Protein AF-A0A453GY28-F1 (afdb_monomer)

Mean predicted aligned error: 8.97 Å

Radius of gyration: 22.84 Å; Cα contacts (8 Å, |Δi|>4): 212; chains: 1; bounding box: 55×43×67 Å

Nearest PDB structures (foldseek):
  6wk2-assembly1_A  TM=8.129E-01  e=3.276E-10  Homo sapiens
  3smt-assembly1_A  TM=7.901E-01  e=9.542E-11  Homo sapiens
  6ox1-assembly2_B  TM=7.993E-01  e=6.252E-10  Homo sapiens
  6ict-assembly1_A  TM=8.027E-01  e=2.024E-09  Homo sapiens
  2h21-assembly1_A  TM=7.007E-01  e=3.019E-08  Pisum sativum

InterPro domains:
  IPR036464 Rubisco LSMT, substrate-binding domain superfamily [G3DSA:3.90.1420.10] (131-223)
  IPR046341 SET domain superfamily [SSF82199] (2-133)
  IPR050600 SETD3/SETD6 methyltransferase [PTHR13271] (3-209)

Foldseek 3Di:
DVVVLVVQCPAVLSVVLVVVLVVLVVVCVVCVVVCVVCCVVRPDDDSVNSVVVQLCQLAAWDQDPV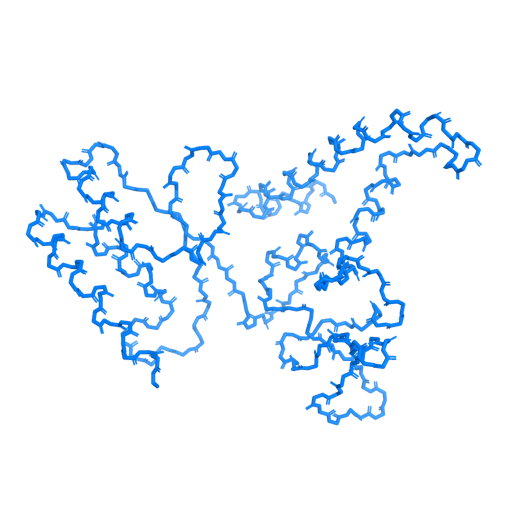GIDRDPPVSPAAADLPFPWDWDADPVVRDIDTDGPDDADVVGGHHHHPDLDAQSSCCRRNNDGDPDRQSHWGKDKDDQDPPPPCRVVLVVLLVVLDDPPDPPDDPDPDPIDMDIWGDDPDCPDPDPGQDPNNVLSVQSSPDPDNVSNVVSSVVSVVVVVVVVD

Organism: Aegilops tauschii subsp. strangulata (NCBI:txid200361)

pLDDT: mean 83.63, std 18.09, range [28.3, 98.31]

Structure (mmCIF, N/CA/C/O backbone):
data_AF-A0A453GY28-F1
#
_entry.id   AF-A0A453GY28-F1
#
loop_
_atom_site.group_PDB
_atom_site.id
_atom_site.type_symbol
_atom_site.label_atom_id
_atom_site.label_alt_id
_atom_site.label_comp_id
_atom_site.label_asym_id
_atom_site.label_entity_id
_atom_site.label_seq_id
_atom_site.pdbx_PDB_ins_code
_atom_site.Cartn_x
_atom_site.Cartn_y
_atom_site.Cartn_z
_atom_site.occupancy
_atom_site.B_iso_or_equiv
_atom_site.auth_seq_id
_atom_site.auth_comp_id
_atom_site.auth_asym_id
_atom_site.auth_atom_id
_atom_site.pdbx_PDB_model_num
ATOM 1 N N . ASP A 1 1 ? 11.676 -8.397 15.421 1.00 54.91 1 ASP A N 1
ATOM 2 C CA . ASP A 1 1 ? 13.053 -8.843 15.709 1.00 54.91 1 ASP A CA 1
ATOM 3 C C . ASP A 1 1 ? 14.024 -8.312 14.661 1.00 54.91 1 ASP A C 1
ATOM 5 O O . ASP A 1 1 ? 13.602 -8.142 13.522 1.00 54.91 1 ASP A O 1
ATOM 9 N N . LEU A 1 2 ? 15.291 -8.023 14.987 1.00 62.16 2 LEU A N 1
ATOM 10 C CA . LEU A 1 2 ? 16.281 -7.721 13.927 1.00 62.16 2 LEU A CA 1
ATOM 11 C C . LEU A 1 2 ? 16.457 -8.931 12.995 1.00 62.16 2 LEU A C 1
ATOM 13 O O . LEU A 1 2 ? 16.666 -8.745 11.798 1.00 62.16 2 LEU A O 1
ATOM 17 N N . ASP A 1 3 ? 16.258 -10.130 13.540 1.00 80.38 3 ASP A N 1
ATOM 18 C CA . ASP A 1 3 ? 16.342 -11.406 12.835 1.00 80.38 3 ASP A CA 1
ATOM 19 C C . ASP A 1 3 ? 15.253 -11.566 11.759 1.00 80.38 3 ASP A C 1
ATOM 21 O O . ASP A 1 3 ? 15.517 -12.122 10.698 1.00 80.38 3 ASP A O 1
ATOM 25 N N . GLU A 1 4 ? 14.048 -11.024 11.969 1.00 87.31 4 GLU A N 1
ATOM 26 C CA . GLU A 1 4 ? 12.949 -11.110 10.990 1.00 87.31 4 GLU A CA 1
ATOM 27 C C . GLU A 1 4 ? 13.177 -10.193 9.785 1.00 87.31 4 GLU A C 1
ATOM 29 O O . GLU A 1 4 ? 12.963 -10.591 8.640 1.00 87.31 4 GLU A O 1
ATOM 34 N N . LEU A 1 5 ? 13.625 -8.957 10.027 1.00 89.62 5 LEU A N 1
ATOM 35 C CA . LEU A 1 5 ? 13.917 -8.016 8.945 1.00 89.62 5 LEU A CA 1
ATOM 36 C C . LEU A 1 5 ? 15.147 -8.472 8.143 1.00 89.62 5 LEU A C 1
ATOM 38 O O . LEU A 1 5 ? 15.217 -8.254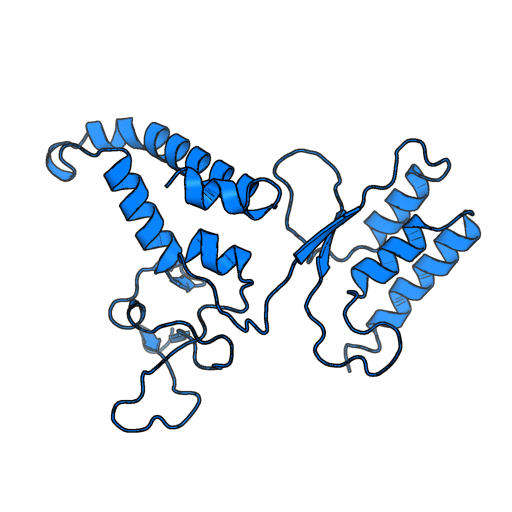 6.934 1.00 89.62 5 LEU A O 1
ATOM 42 N N . ASP A 1 6 ? 16.089 -9.158 8.794 1.00 92.19 6 ASP A N 1
ATOM 43 C CA . ASP A 1 6 ? 17.269 -9.722 8.143 1.00 92.19 6 ASP A CA 1
ATOM 44 C C . ASP A 1 6 ? 16.927 -10.750 7.058 1.00 92.19 6 ASP A C 1
ATOM 46 O O . ASP A 1 6 ? 17.583 -10.792 6.014 1.00 92.19 6 ASP A O 1
ATOM 50 N N . MET A 1 7 ? 15.835 -11.504 7.237 1.00 92.31 7 MET A N 1
ATOM 51 C CA . MET A 1 7 ? 15.359 -12.490 6.257 1.00 92.31 7 MET A CA 1
ATOM 52 C C . MET A 1 7 ? 15.093 -11.882 4.874 1.00 92.31 7 MET A C 1
ATOM 54 O O . MET A 1 7 ? 15.109 -12.598 3.872 1.00 92.31 7 MET A O 1
ATOM 58 N N . VAL A 1 8 ? 14.849 -10.569 4.803 1.00 92.12 8 VAL A N 1
ATOM 59 C CA . VAL A 1 8 ? 14.533 -9.849 3.564 1.00 92.12 8 VAL A CA 1
ATOM 60 C C . VAL A 1 8 ? 15.605 -8.832 3.156 1.00 92.12 8 VAL A C 1
ATOM 62 O O . VAL A 1 8 ? 15.360 -8.062 2.228 1.00 92.12 8 VAL A O 1
ATOM 65 N N . ARG A 1 9 ? 16.804 -8.854 3.767 1.00 92.19 9 ARG A N 1
ATOM 66 C CA . ARG A 1 9 ? 17.894 -7.858 3.608 1.00 92.19 9 ARG A CA 1
ATOM 67 C C . ARG A 1 9 ? 18.231 -7.459 2.168 1.00 92.19 9 ARG A C 1
ATOM 69 O O . ARG A 1 9 ? 18.617 -6.324 1.921 1.00 92.19 9 ARG A O 1
ATOM 76 N N . HIS A 1 10 ? 18.117 -8.380 1.216 1.00 89.12 10 HIS A N 1
ATOM 77 C CA . HIS A 1 10 ? 18.463 -8.147 -0.193 1.00 89.12 10 HIS A CA 1
ATOM 78 C C . HIS A 1 10 ? 17.245 -7.896 -1.090 1.00 89.12 10 HIS A C 1
ATOM 80 O O . HIS A 1 10 ? 17.295 -8.132 -2.297 1.00 89.12 10 HIS A O 1
ATOM 86 N N . SER A 1 11 ? 16.136 -7.451 -0.505 1.00 90.12 11 SER A N 1
ATOM 87 C CA . SER A 1 11 ? 14.893 -7.171 -1.214 1.00 90.12 11 SER A CA 1
ATOM 88 C C . SER A 1 11 ? 14.525 -5.688 -1.112 1.00 90.12 11 SER A C 1
ATOM 90 O O . SER A 1 11 ? 14.843 -5.054 -0.106 1.00 90.12 11 SER A O 1
ATOM 92 N N . PRO A 1 12 ? 13.772 -5.141 -2.084 1.00 88.06 12 PRO A N 1
ATOM 93 C CA . PRO A 1 12 ? 13.238 -3.781 -1.970 1.00 88.06 12 PRO A CA 1
ATOM 94 C C . PRO A 1 12 ? 12.357 -3.566 -0.728 1.00 88.06 12 PRO A C 1
ATOM 96 O O . PRO A 1 12 ? 12.259 -2.447 -0.240 1.00 88.06 12 PRO A O 1
ATOM 99 N N . VAL A 1 13 ? 11.747 -4.627 -0.185 1.00 92.25 13 VAL A N 1
ATOM 100 C CA . VAL A 1 13 ? 10.931 -4.551 1.039 1.00 92.25 13 VAL A CA 1
ATOM 101 C C . VAL A 1 13 ? 11.779 -4.153 2.247 1.00 92.25 13 VAL A C 1
ATOM 103 O O . VAL A 1 13 ? 11.303 -3.412 3.101 1.00 92.25 13 VAL A O 1
ATOM 106 N N . TYR A 1 14 ? 13.033 -4.609 2.320 1.00 93.75 14 TYR A N 1
ATOM 107 C CA . TYR A 1 14 ? 13.945 -4.220 3.395 1.00 93.75 14 TYR A CA 1
ATOM 108 C C . TYR A 1 14 ? 14.258 -2.729 3.344 1.00 93.75 14 TYR A C 1
ATOM 110 O O . TYR A 1 14 ? 14.088 -2.033 4.344 1.00 93.75 14 TYR A O 1
ATOM 118 N N . ASP A 1 15 ? 14.667 -2.239 2.172 1.00 92.06 15 ASP A N 1
ATOM 119 C CA . ASP A 1 15 ? 14.997 -0.828 1.979 1.00 92.06 15 ASP A CA 1
ATOM 120 C C . ASP A 1 15 ? 13.785 0.054 2.302 1.00 92.06 15 ASP A C 1
ATOM 122 O O . ASP A 1 15 ? 13.893 1.003 3.081 1.00 92.06 15 ASP A O 1
ATOM 126 N N . GLU A 1 16 ? 12.603 -0.318 1.803 1.00 92.69 16 GLU A N 1
ATOM 127 C CA . GLU A 1 16 ? 11.369 0.417 2.071 1.00 92.69 16 GLU A CA 1
ATOM 128 C C . GLU A 1 16 ? 10.991 0.386 3.561 1.00 92.69 16 GLU A C 1
ATOM 130 O O . GLU A 1 16 ? 10.636 1.424 4.118 1.00 92.69 16 GLU A O 1
ATOM 135 N N . ALA A 1 17 ? 11.134 -0.747 4.256 1.00 93.75 17 ALA A N 1
ATOM 136 C CA . ALA A 1 17 ? 10.882 -0.829 5.697 1.00 93.75 17 ALA A CA 1
ATOM 137 C C . ALA A 1 17 ? 11.797 0.110 6.505 1.00 93.75 17 ALA A C 1
ATOM 139 O O . ALA A 1 17 ? 11.342 0.794 7.430 1.00 93.75 17 ALA A O 1
ATOM 140 N N . ILE A 1 18 ? 13.085 0.177 6.149 1.00 94.31 18 ILE A N 1
ATOM 141 C CA . ILE A 1 18 ? 14.040 1.101 6.772 1.00 94.31 18 ILE A CA 1
ATOM 142 C C . ILE A 1 18 ? 13.645 2.553 6.480 1.00 94.31 18 ILE A C 1
ATOM 144 O O . ILE A 1 18 ? 13.576 3.366 7.406 1.00 94.31 18 ILE A O 1
ATOM 148 N N . GLU A 1 19 ? 13.321 2.882 5.229 1.00 94.44 19 GLU A N 1
ATOM 149 C CA . GLU A 1 19 ? 12.881 4.224 4.839 1.00 94.44 19 GLU A CA 1
ATOM 150 C C . GLU A 1 19 ? 11.602 4.657 5.568 1.00 94.44 19 GLU A C 1
ATOM 152 O O . GLU A 1 19 ? 11.518 5.794 6.043 1.00 94.44 19 GLU A O 1
ATOM 157 N N . GLN A 1 20 ? 10.617 3.766 5.709 1.00 94.00 20 GLN A N 1
ATOM 158 C CA . GLN A 1 20 ? 9.387 4.036 6.455 1.00 94.00 20 GLN A CA 1
ATOM 159 C C . GLN A 1 20 ? 9.682 4.325 7.932 1.00 94.00 20 GLN A C 1
ATOM 161 O O . GLN A 1 20 ? 9.172 5.305 8.484 1.00 94.00 20 GLN A O 1
ATOM 166 N N . LYS A 1 21 ? 10.56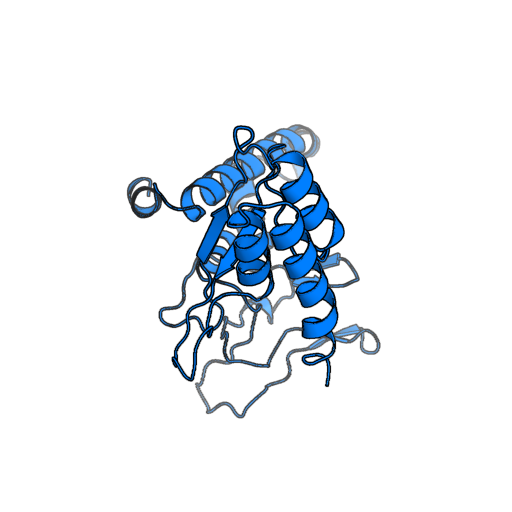0 3.537 8.562 1.00 94.31 21 LYS A N 1
ATOM 167 C CA . LYS A 1 21 ? 10.976 3.743 9.956 1.00 94.31 21 LYS A CA 1
ATOM 168 C C . LYS A 1 21 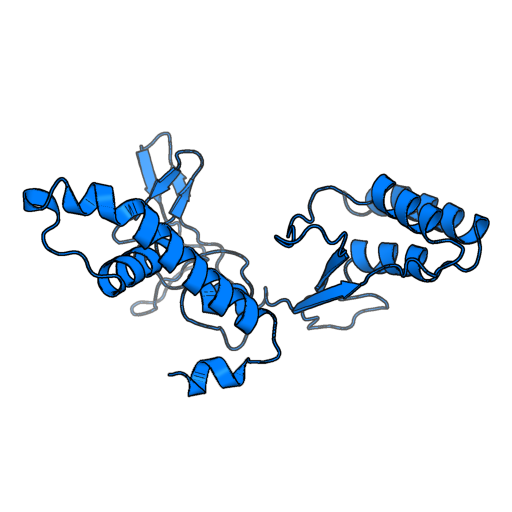? 11.680 5.086 10.153 1.00 94.31 21 LYS A C 1
ATOM 170 O O . LYS A 1 21 ? 11.367 5.816 11.095 1.00 94.31 21 LYS A O 1
ATOM 175 N N . GLU A 1 22 ? 12.595 5.442 9.255 1.00 96.62 22 GLU A N 1
ATOM 176 C CA . GLU A 1 22 ? 13.284 6.736 9.287 1.00 96.62 22 GLU A CA 1
ATOM 177 C C . GLU A 1 22 ? 12.332 7.907 9.026 1.00 96.62 22 GLU A C 1
ATOM 179 O O . GLU A 1 22 ? 12.445 8.959 9.662 1.00 96.62 22 GLU A O 1
ATOM 184 N N . ARG A 1 23 ? 11.351 7.734 8.136 1.00 96.94 23 ARG A N 1
ATOM 185 C CA . ARG A 1 23 ? 10.319 8.743 7.877 1.00 96.94 23 ARG A CA 1
ATOM 186 C C . ARG A 1 23 ? 9.475 9.014 9.121 1.00 96.94 23 ARG A C 1
ATOM 188 O O . ARG A 1 23 ? 9.309 10.179 9.476 1.00 96.94 23 ARG A O 1
ATOM 195 N N . ILE A 1 24 ? 9.012 7.972 9.813 1.00 96.81 24 ILE A N 1
ATOM 196 C CA . ILE A 1 24 ? 8.227 8.115 11.052 1.00 96.81 24 ILE A CA 1
ATOM 197 C C . ILE A 1 24 ? 9.059 8.800 12.144 1.00 96.81 24 ILE A C 1
ATOM 199 O O . ILE A 1 24 ? 8.567 9.706 12.814 1.00 96.81 24 ILE A O 1
ATOM 203 N N . ARG A 1 25 ? 10.344 8.449 12.283 1.00 97.94 25 ARG A N 1
ATOM 204 C CA . ARG A 1 25 ? 11.264 9.123 13.219 1.00 97.94 25 ARG A CA 1
ATOM 205 C C . ARG A 1 25 ? 11.381 10.617 12.937 1.00 97.94 25 ARG A C 1
ATOM 207 O O . ARG A 1 25 ? 11.236 11.421 13.854 1.00 97.94 25 ARG A O 1
ATOM 214 N N . LYS A 1 26 ? 11.591 10.995 11.673 1.00 98.31 26 LYS A N 1
ATOM 215 C CA . LYS A 1 26 ? 11.663 12.404 11.256 1.00 98.31 26 LYS A CA 1
ATOM 216 C C . LYS A 1 26 ? 10.351 13.144 11.524 1.00 98.31 26 LYS A C 1
ATOM 218 O O . LYS A 1 26 ? 10.385 14.266 12.024 1.00 98.31 26 LYS A O 1
ATOM 223 N N . GLN A 1 27 ? 9.210 12.520 11.233 1.00 97.81 27 GLN A N 1
ATOM 224 C CA . GLN A 1 27 ? 7.887 13.087 11.513 1.00 97.81 27 GLN A CA 1
ATOM 225 C C . GLN A 1 27 ? 7.663 13.296 13.013 1.00 97.81 27 GLN A C 1
ATOM 227 O O . GLN A 1 27 ? 7.220 14.371 13.411 1.00 97.81 27 GLN A O 1
ATOM 232 N N . PHE A 1 28 ? 8.041 12.327 13.848 1.00 97.94 28 PHE A N 1
ATOM 233 C CA . PHE A 1 28 ? 7.969 12.469 15.299 1.00 97.94 28 PHE A CA 1
ATOM 234 C C . PHE A 1 28 ? 8.844 13.622 15.796 1.00 97.94 28 PHE A C 1
ATOM 236 O O . PHE A 1 28 ? 8.363 14.480 16.530 1.00 97.94 28 PHE A O 1
ATOM 243 N N . SER A 1 29 ? 10.104 13.707 15.352 1.00 98.00 29 SER A N 1
ATOM 244 C CA . SER A 1 29 ? 10.992 14.822 15.709 1.00 98.00 29 SER A CA 1
ATOM 245 C C . SER A 1 29 ? 10.421 16.183 15.304 1.00 98.00 29 SER A C 1
ATOM 247 O O . SER A 1 29 ? 10.571 17.145 16.053 1.00 98.00 29 SER A O 1
ATOM 249 N N . ALA A 1 30 ? 9.744 16.266 14.156 1.00 98.06 30 ALA A N 1
ATOM 250 C CA . ALA A 1 30 ? 9.093 17.491 13.696 1.00 98.06 30 ALA A CA 1
ATOM 251 C C . ALA A 1 30 ? 7.829 17.841 14.505 1.00 98.06 30 ALA A C 1
ATOM 253 O O . ALA A 1 30 ? 7.566 19.017 14.747 1.00 98.06 30 ALA A O 1
ATOM 254 N N . ALA A 1 31 ? 7.055 16.842 14.940 1.00 96.00 31 ALA A N 1
ATOM 255 C CA . ALA A 1 31 ? 5.834 17.035 15.724 1.00 96.00 31 ALA A CA 1
ATOM 256 C C . ALA A 1 31 ? 6.105 17.299 17.216 1.00 96.00 31 ALA A C 1
ATOM 258 O O . ALA A 1 31 ? 5.316 17.976 17.879 1.00 96.00 31 ALA A O 1
ATOM 259 N N . LYS A 1 32 ? 7.225 16.796 17.747 1.00 95.69 32 LYS A N 1
ATOM 260 C CA . LYS A 1 32 ? 7.563 16.824 19.176 1.00 95.69 32 LYS A CA 1
ATOM 261 C C . LYS A 1 32 ? 7.462 18.216 19.826 1.00 95.69 32 LYS A C 1
ATOM 263 O O . LYS A 1 32 ? 6.795 18.302 20.855 1.00 95.69 32 LYS A O 1
ATOM 268 N N . PRO A 1 33 ? 7.978 19.315 19.235 1.00 95.81 33 PRO A N 1
ATOM 269 C CA . PRO A 1 33 ? 7.848 20.644 19.840 1.00 95.81 33 PRO A CA 1
ATOM 270 C C . PRO A 1 33 ? 6.393 21.105 20.013 1.00 95.81 33 PRO A C 1
ATOM 272 O O . PRO A 1 33 ? 6.074 21.831 20.952 1.00 95.81 33 PRO A O 1
ATOM 275 N N . ALA A 1 34 ? 5.497 20.697 19.107 1.00 94.62 34 ALA A N 1
ATOM 276 C CA . ALA A 1 34 ? 4.078 21.021 19.210 1.00 94.62 34 ALA A CA 1
ATOM 277 C C . ALA A 1 34 ? 3.393 20.190 20.303 1.00 94.62 34 ALA A C 1
ATOM 279 O O . ALA A 1 34 ? 2.606 20.739 21.071 1.00 94.62 34 ALA A O 1
ATOM 280 N N . LEU A 1 35 ? 3.726 18.900 20.412 1.00 94.12 35 LEU A N 1
ATOM 281 C CA . LEU A 1 35 ? 3.207 18.015 21.461 1.00 94.12 35 LEU A CA 1
ATOM 282 C C . LEU A 1 35 ? 3.613 18.511 22.859 1.00 94.12 35 LEU A C 1
ATOM 284 O O . LEU A 1 35 ? 2.770 18.636 23.745 1.00 94.12 35 LEU A O 1
ATOM 288 N N . GLU A 1 36 ? 4.879 18.899 23.025 1.00 94.06 36 GLU A N 1
ATOM 289 C CA . GLU A 1 36 ? 5.431 19.409 24.290 1.00 94.06 36 GLU A CA 1
ATOM 290 C C . GLU A 1 36 ? 4.850 20.768 24.706 1.00 94.06 36 GLU A C 1
ATOM 292 O O . GLU A 1 36 ? 4.884 21.123 25.883 1.00 94.06 36 GLU A O 1
ATOM 297 N N . ARG A 1 37 ? 4.273 21.529 23.768 1.00 95.69 37 ARG A N 1
ATOM 298 C CA . ARG A 1 37 ? 3.597 22.800 24.068 1.00 95.69 37 ARG A CA 1
ATOM 299 C C . ARG A 1 37 ? 2.248 22.604 24.768 1.00 95.69 37 ARG A C 1
ATOM 301 O O . ARG A 1 37 ? 1.782 23.522 25.442 1.00 95.69 37 ARG A O 1
ATOM 308 N N . PHE A 1 38 ? 1.630 21.428 24.636 1.00 94.00 38 PHE A N 1
ATOM 309 C CA . PHE A 1 38 ? 0.312 21.120 25.202 1.00 94.00 38 PHE A CA 1
ATOM 310 C C . PHE A 1 38 ? 0.334 19.843 26.063 1.00 94.00 38 PHE A C 1
ATOM 312 O O . PHE A 1 38 ? -0.428 18.906 25.809 1.00 94.00 38 PHE A O 1
ATOM 319 N N . PRO A 1 39 ? 1.148 19.798 27.135 1.00 92.94 39 PRO A N 1
ATOM 320 C CA . PRO A 1 39 ? 1.319 18.589 27.945 1.00 92.94 39 PRO A CA 1
ATOM 321 C C . PRO A 1 39 ? 0.037 18.178 28.684 1.00 92.94 39 PRO A C 1
ATOM 323 O O . PRO A 1 39 ? -0.138 17.013 29.014 1.00 92.94 39 PRO A O 1
ATOM 326 N N . HIS A 1 40 ? -0.890 19.114 28.910 1.00 94.50 40 HIS A N 1
ATOM 327 C CA . HIS A 1 40 ? -2.193 18.834 29.517 1.00 94.50 40 HIS A CA 1
ATOM 328 C C . HIS A 1 40 ? -3.150 18.064 28.591 1.00 94.50 40 HIS A C 1
ATOM 330 O O . HIS A 1 40 ? -4.103 17.473 29.088 1.00 94.50 40 HIS A O 1
ATOM 336 N N . LEU A 1 41 ? -2.923 18.083 27.271 1.00 93.88 41 LEU A N 1
ATOM 337 C CA . LEU A 1 41 ? -3.721 17.324 26.302 1.00 93.88 41 LEU A CA 1
ATOM 338 C C . LEU A 1 41 ? -3.094 15.966 25.993 1.00 93.88 41 LEU A C 1
ATOM 340 O O . LEU A 1 41 ? -3.807 14.973 25.898 1.00 93.88 41 LEU A O 1
ATOM 344 N N . PHE A 1 42 ? -1.772 15.933 25.814 1.00 90.75 42 PHE A N 1
ATOM 345 C CA . PHE A 1 42 ? -1.079 14.760 25.273 1.00 90.75 42 PHE A CA 1
ATOM 346 C C . PHE A 1 42 ? -0.266 13.975 26.307 1.00 90.75 42 PHE A C 1
ATOM 348 O O . PHE A 1 42 ? 0.089 12.831 26.045 1.00 90.75 42 PHE A O 1
ATOM 355 N N . GLY A 1 43 ? 0.039 14.562 27.468 1.00 92.19 43 GLY A N 1
ATOM 356 C CA . GLY A 1 43 ? 0.991 13.978 28.411 1.00 92.19 43 GLY A CA 1
ATOM 357 C C . GLY A 1 43 ? 2.403 13.862 27.824 1.00 92.19 43 GLY A C 1
ATOM 358 O O . GLY A 1 43 ? 2.807 14.650 26.967 1.00 92.19 43 GLY A O 1
ATOM 359 N N . GLU A 1 44 ? 3.168 12.881 28.306 1.00 93.75 44 GLU A N 1
ATOM 360 C CA . GLU A 1 44 ? 4.446 12.491 27.704 1.00 93.75 44 GLU A CA 1
ATOM 361 C C . GLU A 1 44 ? 4.180 11.556 26.516 1.00 93.75 44 GLU A C 1
ATOM 363 O O . GLU A 1 44 ? 3.642 10.468 26.701 1.00 93.75 44 GLU A O 1
ATOM 368 N N . VAL A 1 45 ? 4.584 11.964 25.309 1.00 95.56 45 VAL A N 1
ATOM 369 C CA . VAL A 1 45 ? 4.464 11.143 24.094 1.00 95.56 45 VAL A CA 1
ATOM 370 C C . VAL A 1 45 ? 5.841 10.640 23.682 1.00 95.56 45 VAL A C 1
ATOM 372 O O . VAL A 1 45 ? 6.736 11.432 23.365 1.00 95.56 45 VAL A O 1
ATOM 375 N N . LYS A 1 46 ? 6.018 9.320 23.653 1.00 96.31 46 LYS A N 1
ATOM 376 C CA . LYS A 1 46 ? 7.256 8.665 23.223 1.00 96.31 46 LYS A CA 1
ATOM 377 C C . LYS A 1 46 ? 7.208 8.355 21.730 1.00 96.31 46 LYS A C 1
ATOM 379 O O . LYS A 1 46 ? 6.156 8.337 21.094 1.00 96.31 46 LYS A O 1
ATOM 384 N N . LEU A 1 47 ? 8.380 8.068 21.160 1.00 96.75 47 LEU A N 1
ATOM 385 C CA . LEU A 1 47 ? 8.475 7.637 19.764 1.00 96.75 47 LEU A CA 1
ATOM 386 C C . LEU A 1 47 ? 7.642 6.368 19.514 1.00 96.75 47 LEU A C 1
ATOM 388 O O . LEU A 1 47 ? 7.029 6.250 18.461 1.00 96.75 47 LEU A O 1
ATOM 392 N N . GLU A 1 48 ? 7.602 5.444 20.475 1.00 96.69 48 GLU A N 1
ATOM 393 C CA . GLU A 1 48 ? 6.828 4.200 20.378 1.00 96.69 48 GLU A CA 1
ATOM 394 C C . GLU A 1 48 ? 5.322 4.463 20.267 1.00 96.69 48 GLU A C 1
ATOM 396 O O . GLU A 1 48 ? 4.672 3.864 19.412 1.00 96.69 48 GLU A O 1
ATOM 401 N N . ASP A 1 49 ? 4.788 5.423 21.030 1.00 96.12 49 ASP A N 1
ATOM 402 C CA . ASP A 1 49 ? 3.380 5.832 20.946 1.00 96.12 49 ASP A CA 1
ATOM 403 C C . ASP A 1 49 ? 3.060 6.400 19.558 1.00 96.12 49 ASP A C 1
ATOM 405 O O . ASP A 1 49 ? 2.059 6.049 18.930 1.00 96.12 49 ASP A O 1
ATOM 409 N N . PHE A 1 50 ? 3.956 7.240 19.031 1.00 96.75 50 PHE A N 1
ATOM 410 C CA . PHE A 1 50 ? 3.812 7.821 17.698 1.00 96.75 50 PHE A CA 1
ATOM 411 C C . PHE A 1 50 ? 3.923 6.767 16.588 1.00 96.75 50 PHE A C 1
ATOM 413 O O . PHE A 1 50 ? 3.171 6.810 15.611 1.00 96.75 50 PHE A O 1
ATOM 420 N N . MET A 1 51 ? 4.834 5.799 16.730 1.00 96.62 51 MET A N 1
ATOM 421 C CA . MET A 1 51 ? 4.963 4.666 15.810 1.00 96.62 51 MET A CA 1
ATOM 422 C C . MET A 1 51 ? 3.707 3.794 15.834 1.00 96.62 51 MET A C 1
ATOM 424 O O . MET A 1 51 ? 3.219 3.417 14.771 1.00 96.62 51 MET A O 1
ATOM 428 N N . HIS A 1 52 ? 3.151 3.526 17.017 1.00 96.44 52 HIS A N 1
ATOM 429 C CA . HIS A 1 52 ? 1.913 2.769 17.167 1.00 96.44 52 HIS A CA 1
ATOM 430 C C . HIS A 1 52 ? 0.728 3.484 16.506 1.00 96.44 52 HIS A C 1
ATOM 432 O O . HIS A 1 52 ? 0.032 2.888 15.684 1.00 96.44 52 HIS A O 1
ATOM 438 N N . ALA A 1 53 ? 0.545 4.779 16.778 1.00 95.94 53 ALA A N 1
ATOM 439 C CA . ALA A 1 53 ? -0.495 5.583 16.140 1.00 95.94 53 ALA A CA 1
ATOM 440 C C . ALA A 1 53 ? -0.329 5.634 14.609 1.00 95.94 53 ALA A C 1
ATOM 442 O O . ALA A 1 53 ? -1.302 5.489 13.871 1.00 95.94 53 ALA A O 1
ATOM 443 N N . SER A 1 54 ? 0.909 5.771 14.122 1.00 95.75 54 SER A N 1
ATOM 444 C CA . SER A 1 54 ? 1.214 5.756 12.685 1.00 95.75 54 SER A CA 1
ATOM 445 C C . SER A 1 54 ? 0.871 4.412 12.040 1.00 95.75 54 SER A C 1
ATOM 447 O O . SER A 1 54 ? 0.301 4.386 10.950 1.00 95.75 54 SER A O 1
ATOM 449 N N . ALA A 1 55 ? 1.182 3.298 12.709 1.00 95.69 55 ALA A N 1
ATOM 450 C CA . ALA A 1 55 ? 0.845 1.957 12.240 1.00 95.69 55 ALA A CA 1
ATOM 451 C C . ALA A 1 55 ? -0.674 1.727 12.212 1.00 95.69 55 ALA A C 1
ATOM 453 O O . ALA A 1 55 ? -1.188 1.160 11.248 1.00 95.69 55 ALA A O 1
ATOM 454 N N . LEU A 1 56 ? -1.406 2.220 13.216 1.00 95.75 56 LEU A N 1
ATOM 455 C CA . LEU A 1 56 ? -2.868 2.150 13.260 1.00 95.75 56 LEU A CA 1
ATOM 456 C C . LEU A 1 56 ? -3.486 2.903 12.078 1.00 95.75 56 LEU A C 1
ATOM 458 O O . LEU A 1 56 ? -4.279 2.333 11.332 1.00 95.75 56 LEU A O 1
ATOM 462 N N . VAL A 1 57 ? -3.074 4.153 11.853 1.00 95.12 57 VAL A N 1
ATOM 463 C CA . VAL A 1 57 ? -3.572 4.952 10.723 1.00 95.12 57 VAL A CA 1
ATOM 464 C C . VAL A 1 57 ? -3.204 4.305 9.388 1.00 95.12 57 VAL A C 1
ATOM 466 O O . VAL A 1 57 ? -4.063 4.179 8.523 1.00 95.12 57 VAL A O 1
ATOM 469 N N . SER A 1 58 ? -1.965 3.840 9.221 1.00 92.94 58 SER A N 1
ATOM 470 C CA . SER A 1 58 ? -1.510 3.251 7.950 1.00 92.94 58 SER A CA 1
ATOM 471 C C . SER A 1 58 ? -2.241 1.951 7.599 1.00 92.94 58 SER A C 1
ATOM 473 O O . SER A 1 58 ? -2.494 1.698 6.426 1.00 92.94 58 SER A O 1
ATOM 475 N N . SER A 1 59 ? -2.600 1.148 8.604 1.00 95.56 59 SER A N 1
ATOM 476 C CA . SER A 1 59 ? -3.227 -0.164 8.398 1.00 95.56 59 SER A CA 1
ATOM 477 C C . SER A 1 59 ? -4.756 -0.142 8.368 1.00 95.56 59 SER A C 1
ATOM 479 O O . SER A 1 59 ? -5.356 -1.087 7.856 1.00 95.56 59 SER A O 1
ATOM 481 N N . ARG A 1 60 ? -5.404 0.894 8.926 1.00 96.06 60 ARG A N 1
ATOM 482 C CA . ARG A 1 60 ? -6.869 0.929 9.119 1.00 96.06 60 ARG A CA 1
ATOM 483 C C . ARG A 1 60 ? -7.568 2.150 8.539 1.00 96.06 60 ARG A C 1
ATOM 485 O O . ARG A 1 60 ? -8.792 2.131 8.425 1.00 96.06 60 ARG A O 1
ATOM 492 N N . ALA A 1 61 ? -6.847 3.214 8.195 1.00 94.25 61 ALA A N 1
ATOM 493 C CA . ALA A 1 61 ? -7.499 4.396 7.658 1.00 94.25 61 ALA A CA 1
ATOM 494 C C . ALA A 1 61 ? -7.902 4.202 6.193 1.00 94.25 61 ALA A C 1
ATOM 496 O O . ALA A 1 61 ? -7.162 3.650 5.380 1.00 94.25 61 ALA A O 1
ATOM 497 N N . TRP A 1 62 ? -9.085 4.702 5.860 1.00 91.19 62 TRP A N 1
ATOM 498 C CA . TRP A 1 62 ? -9.642 4.694 4.521 1.00 91.19 62 TRP A CA 1
ATOM 499 C C . TRP A 1 62 ? -9.477 6.062 3.874 1.00 91.19 62 TRP A C 1
ATOM 501 O O . TRP A 1 62 ? -9.749 7.090 4.501 1.00 91.19 62 TRP A O 1
ATOM 511 N N . GLN A 1 63 ? -9.045 6.084 2.615 1.00 87.56 63 GLN A N 1
ATOM 512 C CA . GLN A 1 63 ? -8.913 7.317 1.852 1.00 87.56 63 GLN A CA 1
ATOM 513 C C . GLN A 1 63 ? -10.099 7.503 0.905 1.00 87.56 63 GLN A C 1
ATOM 515 O O . GLN A 1 63 ? -10.447 6.618 0.128 1.00 87.56 63 GLN A O 1
ATOM 520 N N . THR A 1 64 ? -10.688 8.693 0.946 1.00 83.25 64 THR A N 1
ATOM 521 C CA . THR A 1 64 ? -11.767 9.152 0.065 1.00 83.25 64 THR A CA 1
ATOM 522 C C . THR A 1 64 ? -11.374 10.469 -0.606 1.00 83.25 64 THR A C 1
ATOM 524 O O . THR A 1 64 ? -10.344 11.069 -0.283 1.00 83.25 64 THR A O 1
ATOM 527 N N . SER A 1 65 ? -12.221 10.967 -1.510 1.00 81.00 65 SER A N 1
ATOM 528 C CA . SER A 1 65 ? -12.123 12.328 -2.061 1.00 81.00 65 SER A CA 1
ATOM 529 C C . SER A 1 65 ? -12.133 13.416 -0.978 1.00 81.00 65 SER A C 1
ATOM 531 O O . SER A 1 65 ? -11.593 14.499 -1.192 1.00 81.00 65 SER A O 1
ATOM 533 N N . ARG A 1 66 ? -12.714 13.129 0.195 1.00 81.75 66 ARG A N 1
ATOM 534 C CA . ARG A 1 66 ? -12.851 14.063 1.321 1.00 81.75 66 ARG A CA 1
ATOM 535 C C . ARG A 1 66 ? -11.675 14.021 2.298 1.00 81.75 66 ARG A C 1
ATOM 537 O O . ARG A 1 66 ? -11.577 14.892 3.158 1.00 81.75 66 ARG A O 1
ATOM 544 N N . GLY A 1 67 ? -10.784 13.039 2.171 1.00 88.50 67 GLY A N 1
ATOM 545 C CA . GLY A 1 67 ? -9.619 12.879 3.036 1.00 88.50 67 GLY A CA 1
ATOM 546 C C . GLY A 1 67 ? -9.459 11.460 3.568 1.00 88.50 67 GLY A C 1
ATOM 547 O O . GLY A 1 67 ? -9.932 10.497 2.970 1.00 88.50 67 GLY A O 1
ATOM 548 N N . VAL A 1 68 ? -8.747 11.343 4.687 1.00 91.50 68 VAL A N 1
ATOM 549 C CA . VAL A 1 68 ? -8.420 10.070 5.341 1.00 91.50 68 VAL A CA 1
ATOM 550 C C . VAL A 1 68 ? -9.251 9.935 6.615 1.00 91.50 68 VAL A C 1
ATOM 552 O O . VAL A 1 68 ? -9.378 10.895 7.375 1.00 91.50 68 VAL A O 1
ATOM 555 N N . SER A 1 69 ? -9.843 8.768 6.857 1.00 93.06 69 SER A N 1
ATOM 556 C CA . SER A 1 69 ? -10.718 8.530 8.012 1.00 93.06 69 SER A CA 1
ATOM 557 C C . SER A 1 69 ? -10.550 7.121 8.566 1.00 93.06 69 SER A C 1
ATOM 559 O O . SER A 1 69 ? -10.402 6.168 7.811 1.00 93.06 69 SER A O 1
ATOM 561 N N . LEU A 1 70 ? -10.601 6.981 9.889 1.00 95.38 70 LEU A N 1
ATOM 562 C CA . LEU A 1 70 ? -10.826 5.686 10.529 1.00 95.38 70 LEU A CA 1
ATOM 563 C C . LEU A 1 70 ? -12.334 5.453 10.567 1.00 95.38 70 LEU A C 1
ATOM 565 O O . LEU A 1 70 ? -13.069 6.334 11.014 1.00 95.38 70 LEU A O 1
ATOM 569 N N . VAL A 1 71 ? -12.785 4.300 10.078 1.00 94.94 71 VAL A N 1
ATOM 570 C CA . VAL A 1 71 ? -14.210 3.955 9.997 1.00 94.94 71 VAL A CA 1
ATOM 571 C C . VAL A 1 71 ? -14.473 2.803 10.965 1.00 94.94 71 VAL A C 1
ATOM 573 O O . VAL A 1 71 ? -14.201 1.652 10.613 1.00 94.94 71 VAL A O 1
ATOM 576 N N . PRO A 1 72 ? -14.970 3.091 12.184 1.00 94.00 72 PRO A N 1
ATOM 577 C CA . PRO A 1 72 ? -15.248 2.057 13.172 1.00 94.00 72 PRO A CA 1
ATOM 578 C C . PRO A 1 72 ? -16.184 0.986 12.614 1.00 94.00 72 PRO A C 1
ATOM 580 O O . PRO A 1 72 ? -17.060 1.283 11.800 1.00 94.00 72 PRO A O 1
ATOM 583 N N . PHE A 1 73 ? -16.023 -0.247 13.087 1.00 92.44 73 PHE A N 1
ATOM 584 C CA . PHE A 1 73 ? -16.716 -1.459 12.629 1.00 92.44 73 PHE A CA 1
ATOM 585 C C . PHE A 1 73 ? -16.273 -1.957 11.255 1.00 92.44 73 PHE A C 1
ATOM 587 O O . PHE A 1 73 ? -16.001 -3.149 11.113 1.00 92.44 73 PHE A O 1
ATOM 594 N N . ALA A 1 74 ? -16.173 -1.080 10.256 1.00 93.50 74 ALA A N 1
ATOM 595 C CA . ALA A 1 74 ? -15.666 -1.466 8.941 1.00 93.50 74 ALA A CA 1
ATOM 596 C C . ALA A 1 74 ? -14.191 -1.899 9.012 1.00 93.50 74 ALA A C 1
ATOM 598 O O . ALA A 1 74 ? -13.777 -2.820 8.310 1.00 93.50 74 ALA A O 1
ATOM 599 N N . ASP A 1 75 ? -13.417 -1.284 9.905 1.00 93.38 75 ASP A N 1
ATOM 600 C CA . ASP A 1 75 ? -12.003 -1.574 10.134 1.00 93.38 75 ASP A CA 1
ATOM 601 C C . ASP A 1 75 ? -11.719 -2.954 10.764 1.00 93.38 75 ASP A C 1
ATOM 603 O O . ASP A 1 75 ? -10.573 -3.413 10.702 1.00 93.38 75 ASP A O 1
ATOM 607 N N . PHE A 1 7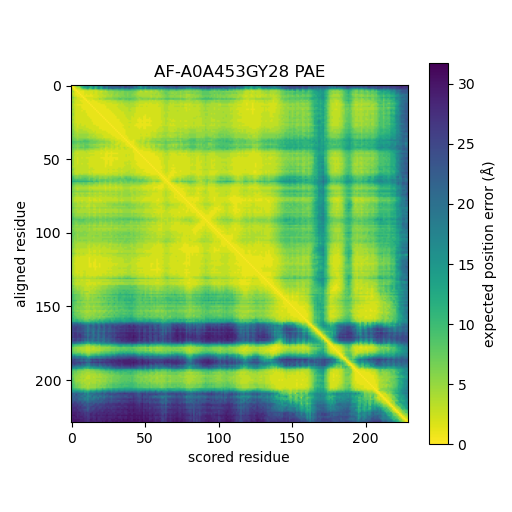6 ? -12.738 -3.651 11.289 1.00 95.25 76 PHE A N 1
ATOM 608 C CA . PHE A 1 76 ? -12.636 -5.051 11.731 1.00 95.25 76 PHE A CA 1
ATOM 609 C C . PHE A 1 76 ? -12.668 -6.067 10.584 1.00 95.25 76 PHE A C 1
ATOM 611 O O . PHE A 1 76 ? -12.245 -7.209 10.773 1.00 95.25 76 PHE A O 1
ATOM 618 N N . LEU A 1 77 ? -13.180 -5.692 9.409 1.00 96.75 77 LEU A N 1
ATOM 619 C CA . LEU A 1 77 ? -13.290 -6.606 8.273 1.00 96.75 77 LEU A CA 1
ATOM 620 C C . LEU A 1 77 ? -11.896 -6.918 7.735 1.00 96.75 77 LEU A C 1
ATOM 622 O O . LEU A 1 77 ? -11.113 -6.007 7.481 1.00 96.75 77 LEU A O 1
ATOM 626 N N . ASN A 1 78 ? -11.577 -8.199 7.556 1.00 97.31 78 ASN A N 1
ATOM 627 C CA . ASN A 1 78 ? -10.269 -8.639 7.066 1.00 97.31 78 ASN A CA 1
ATOM 628 C C . ASN A 1 78 ? -10.174 -8.606 5.534 1.00 97.31 78 ASN A C 1
ATOM 630 O O . ASN A 1 78 ? -11.184 -8.547 4.834 1.00 97.31 78 ASN A O 1
ATOM 634 N N . HIS A 1 79 ? -8.941 -8.662 5.020 1.00 97.38 79 HIS A N 1
ATOM 635 C CA . HIS A 1 79 ? -8.658 -8.593 3.588 1.00 97.38 79 HIS A CA 1
ATOM 636 C C . HIS A 1 79 ? -8.876 -9.925 2.860 1.00 97.38 79 HIS A C 1
ATOM 638 O O . HIS A 1 79 ? -8.227 -10.920 3.183 1.00 97.38 79 HIS A O 1
ATOM 644 N N . ASP A 1 80 ? -9.679 -9.904 1.799 1.00 96.19 80 ASP A N 1
ATOM 645 C CA . ASP A 1 80 ? -9.678 -10.915 0.743 1.00 96.19 80 ASP A CA 1
ATOM 646 C C . ASP A 1 80 ? -9.464 -10.241 -0.620 1.00 96.19 80 ASP A C 1
ATOM 648 O O . ASP A 1 80 ? -10.265 -9.420 -1.068 1.00 96.19 80 ASP A O 1
ATOM 652 N N . GLY A 1 81 ? -8.367 -10.583 -1.298 1.00 93.50 81 GLY A N 1
ATOM 653 C CA . GLY A 1 81 ? -8.057 -10.061 -2.629 1.00 93.50 81 GLY A CA 1
ATOM 654 C C . GLY A 1 81 ? -9.019 -10.547 -3.720 1.00 93.50 81 GLY A C 1
ATOM 655 O O . GLY A 1 81 ? -9.132 -9.893 -4.756 1.00 93.50 81 GLY A O 1
ATOM 656 N N . ALA A 1 82 ? -9.714 -11.667 -3.512 1.00 93.12 82 ALA A N 1
ATOM 657 C CA . ALA A 1 82 ? -10.709 -12.181 -4.449 1.00 93.12 82 ALA A CA 1
ATOM 658 C C . ALA A 1 82 ? -12.090 -11.530 -4.276 1.00 93.12 82 ALA A C 1
ATOM 660 O O . ALA A 1 82 ? -12.909 -11.641 -5.184 1.00 93.12 82 ALA A O 1
ATOM 661 N N . SER A 1 83 ? -12.334 -10.848 -3.153 1.00 95.38 83 SER A N 1
ATOM 662 C CA . SER A 1 83 ? -13.605 -10.176 -2.906 1.00 95.38 83 SER A CA 1
ATOM 663 C C . SER A 1 83 ? -13.770 -8.944 -3.800 1.00 95.38 83 SER A C 1
ATOM 665 O O . SER A 1 83 ? -12.825 -8.188 -4.056 1.00 95.38 83 SER A O 1
ATOM 667 N N . ASP A 1 84 ? -14.995 -8.726 -4.261 1.00 96.06 84 ASP A N 1
ATOM 668 C CA . ASP A 1 84 ? -15.426 -7.481 -4.884 1.00 96.06 84 ASP A CA 1
ATOM 669 C C . ASP A 1 84 ? -16.080 -6.511 -3.899 1.00 96.06 84 ASP A C 1
ATOM 671 O O . ASP A 1 84 ? -16.223 -5.330 -4.224 1.00 96.06 84 ASP A O 1
ATOM 675 N N . SER A 1 85 ? -16.372 -6.967 -2.679 1.00 96.88 85 SER A N 1
ATOM 676 C CA . SER A 1 85 ? -16.828 -6.114 -1.588 1.00 96.88 85 SER A CA 1
ATOM 677 C C . SER A 1 85 ? -15.718 -5.155 -1.159 1.00 96.88 85 SER A C 1
ATOM 679 O O . SER A 1 85 ? -14.583 -5.559 -0.894 1.00 96.88 85 SER A O 1
ATOM 681 N N . ILE A 1 86 ? -16.036 -3.865 -1.103 1.00 95.44 86 ILE A N 1
ATOM 682 C CA . ILE A 1 86 ? -15.134 -2.791 -0.682 1.00 95.44 86 ILE A CA 1
ATOM 683 C C . ILE A 1 86 ? -15.896 -1.824 0.223 1.00 95.44 86 ILE A C 1
ATOM 685 O O . ILE A 1 86 ? -17.124 -1.759 0.171 1.00 95.44 86 ILE A O 1
ATOM 689 N N . LEU A 1 87 ? -15.163 -1.054 1.025 1.00 94.75 87 LEU A N 1
ATOM 690 C CA . LEU A 1 87 ? -15.738 0.059 1.767 1.00 94.75 87 LEU A CA 1
ATOM 691 C C . LEU A 1 87 ? -15.969 1.235 0.813 1.00 94.75 87 LEU A C 1
ATOM 693 O O . LEU A 1 87 ? -15.037 1.734 0.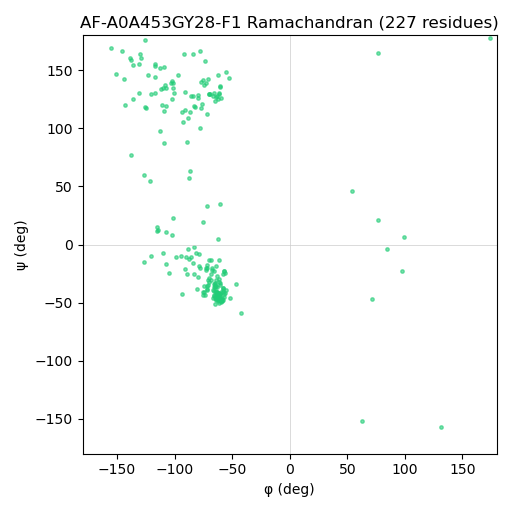181 1.00 94.75 87 LEU A O 1
ATOM 697 N N . VAL A 1 88 ? -17.215 1.674 0.699 1.00 92.38 88 VAL A N 1
ATOM 698 C CA . VAL A 1 88 ? -17.599 2.854 -0.080 1.00 92.38 88 VAL A CA 1
ATOM 699 C C . VAL A 1 88 ? -18.189 3.909 0.837 1.00 92.38 88 VAL A C 1
ATOM 701 O O . VAL A 1 88 ? -18.689 3.600 1.913 1.00 92.38 88 VAL A O 1
ATOM 704 N N . TYR A 1 89 ? -18.120 5.162 0.408 1.00 91.88 89 TYR A N 1
ATOM 705 C CA . TYR A 1 89 ? -18.793 6.266 1.073 1.00 91.88 89 TYR A CA 1
ATOM 706 C C . TYR A 1 89 ? -19.917 6.759 0.162 1.00 91.88 89 TYR A C 1
ATOM 708 O O . TYR A 1 89 ? -19.659 7.139 -0.981 1.00 91.88 89 TYR A O 1
ATOM 716 N N . ASP A 1 90 ? -21.148 6.693 0.658 1.00 91.19 90 ASP A N 1
ATOM 717 C CA . ASP A 1 90 ? -22.340 7.215 0.000 1.00 91.19 90 ASP A CA 1
ATOM 718 C C . ASP A 1 90 ? -22.517 8.680 0.416 1.00 91.19 90 ASP A C 1
ATOM 720 O O . ASP A 1 90 ? -22.831 8.979 1.571 1.00 91.19 90 ASP A O 1
ATOM 724 N N . GLU A 1 91 ? -22.280 9.596 -0.526 1.00 90.06 91 GLU A N 1
ATOM 725 C CA . GLU A 1 91 ? -22.368 11.039 -0.280 1.00 90.06 91 GLU A CA 1
ATOM 726 C C . GLU A 1 91 ? -23.811 11.520 -0.073 1.00 90.06 91 GLU A C 1
ATOM 728 O O . GLU A 1 91 ? -24.024 12.500 0.639 1.00 90.06 91 GLU A O 1
ATOM 733 N N . GLU A 1 92 ? -24.804 10.852 -0.670 1.00 92.94 92 GLU A N 1
ATOM 734 C CA . GLU A 1 92 ? -26.212 11.247 -0.551 1.00 92.94 92 GLU A CA 1
ATOM 735 C C . GLU A 1 92 ? -26.773 10.867 0.818 1.00 92.94 92 GLU A C 1
ATOM 737 O O . GLU A 1 92 ? -27.514 11.638 1.432 1.00 92.94 92 GLU A O 1
ATOM 742 N N . LYS A 1 93 ? -26.411 9.677 1.304 1.00 93.81 93 LYS A N 1
ATOM 743 C CA . LYS A 1 93 ? -26.832 9.176 2.617 1.00 93.81 93 LYS A CA 1
ATOM 744 C C . LYS A 1 93 ? -25.910 9.604 3.764 1.00 93.81 93 LYS A C 1
ATOM 746 O O . LYS A 1 93 ? -26.291 9.426 4.917 1.00 93.81 93 LYS A O 1
ATOM 751 N N . ASP A 1 94 ? -24.730 10.144 3.457 1.00 90.88 94 ASP A N 1
ATOM 752 C CA . ASP A 1 94 ? -23.660 10.484 4.407 1.00 90.88 94 ASP A CA 1
ATOM 753 C C . ASP A 1 94 ? -23.246 9.297 5.298 1.00 90.88 94 ASP A C 1
ATOM 755 O O . ASP A 1 94 ? -23.114 9.402 6.518 1.00 90.88 94 ASP A O 1
ATOM 759 N N . VAL A 1 95 ? -23.056 8.125 4.685 1.00 91.25 95 VAL A N 1
ATOM 760 C CA . VAL A 1 95 ? -22.680 6.891 5.394 1.00 91.25 95 VAL A CA 1
ATOM 761 C C . VAL A 1 95 ? -21.586 6.128 4.665 1.00 91.25 95 VAL A C 1
ATOM 763 O O . VAL A 1 95 ? -21.426 6.220 3.451 1.00 91.25 95 VAL A O 1
ATOM 766 N N . SER A 1 96 ? -20.821 5.343 5.423 1.00 92.62 96 SER A N 1
ATOM 767 C CA . SER A 1 96 ? -19.930 4.336 4.845 1.00 92.62 96 SER A CA 1
ATOM 768 C C . SER A 1 96 ? -20.666 3.005 4.734 1.00 92.62 96 SER A C 1
ATOM 770 O O . SER A 1 96 ? -21.268 2.549 5.705 1.00 92.62 96 SER A O 1
ATOM 772 N N . GLU A 1 97 ? -20.603 2.376 3.568 1.00 93.81 97 GLU A N 1
ATOM 773 C CA . GLU A 1 97 ? -21.300 1.130 3.268 1.00 93.81 97 GLU A CA 1
ATOM 774 C C . GLU A 1 97 ? -20.306 0.051 2.824 1.00 93.81 97 GLU A C 1
ATOM 776 O O . GLU A 1 97 ? -19.307 0.316 2.154 1.00 93.81 97 GLU A O 1
ATOM 781 N N . VAL A 1 98 ? -20.604 -1.193 3.190 1.00 94.75 98 VAL A N 1
ATOM 782 C CA . VAL A 1 98 ? -19.960 -2.390 2.648 1.00 94.75 98 VAL A CA 1
ATOM 783 C C . VAL A 1 98 ? -21.075 -3.279 2.130 1.00 94.75 98 VAL A C 1
ATOM 785 O O . VAL A 1 98 ? -21.943 -3.703 2.894 1.00 94.75 98 VAL A O 1
ATOM 788 N N . ILE A 1 99 ? -21.060 -3.555 0.829 1.00 95.12 99 ILE A N 1
ATOM 789 C CA . ILE A 1 99 ? -22.064 -4.405 0.187 1.00 95.12 99 ILE A CA 1
ATOM 790 C C . ILE A 1 99 ? -21.448 -5.779 -0.041 1.00 95.12 99 ILE A C 1
ATOM 792 O O . ILE A 1 99 ? -20.386 -5.889 -0.657 1.00 95.12 99 ILE A O 1
ATOM 796 N N . ALA A 1 100 ? -22.105 -6.824 0.459 1.00 95.94 100 ALA A N 1
ATOM 797 C CA . ALA A 1 100 ? -21.676 -8.198 0.240 1.00 95.94 100 ALA A CA 1
ATOM 798 C C . ALA A 1 100 ? -21.699 -8.539 -1.260 1.00 95.94 100 ALA A C 1
ATOM 800 O O . ALA A 1 100 ? -22.697 -8.335 -1.947 1.00 95.94 100 ALA A O 1
ATOM 801 N N . ASP A 1 101 ? -20.595 -9.089 -1.753 1.00 96.56 101 ASP A N 1
ATOM 802 C CA . ASP A 1 101 ? -20.413 -9.564 -3.129 1.00 96.56 101 ASP A CA 1
ATOM 803 C C . ASP A 1 101 ? -20.901 -11.006 -3.336 1.00 96.56 101 ASP A C 1
ATOM 805 O O . ASP A 1 101 ? -20.997 -11.490 -4.464 1.00 96.56 101 ASP A O 1
ATOM 809 N N . ARG A 1 102 ? -21.211 -11.703 -2.240 1.00 95.94 102 ARG A N 1
ATOM 810 C CA . ARG A 1 102 ? -21.670 -13.090 -2.220 1.00 95.94 102 ARG A CA 1
ATOM 811 C C . ARG A 1 102 ? -22.492 -13.389 -0.972 1.00 95.94 102 ARG A C 1
ATOM 813 O O . ARG A 1 102 ? -22.492 -12.633 -0.003 1.00 95.94 102 ARG A O 1
ATOM 820 N N . ASN A 1 103 ? -23.140 -14.548 -0.980 1.00 96.69 103 ASN A N 1
ATOM 821 C CA . ASN A 1 103 ? -23.773 -15.092 0.215 1.00 96.69 103 ASN A CA 1
ATOM 822 C C . ASN A 1 103 ? -22.704 -15.606 1.194 1.00 96.69 103 ASN A C 1
ATOM 824 O O . ASN A 1 103 ? -21.741 -16.255 0.776 1.00 96.69 103 ASN A O 1
ATOM 828 N N . TYR A 1 104 ? -22.918 -15.345 2.483 1.00 96.50 104 TYR A N 1
ATOM 829 C CA . TYR A 1 104 ? -22.098 -15.848 3.584 1.00 96.50 104 TYR A CA 1
ATOM 830 C C . TYR A 1 104 ? -22.895 -16.876 4.389 1.00 96.50 104 TYR A C 1
ATOM 832 O O . TYR A 1 104 ? -24.069 -16.654 4.699 1.00 96.50 104 TYR A O 1
ATOM 840 N N . ALA A 1 105 ? -22.277 -18.005 4.725 1.00 98.00 105 ALA A N 1
ATOM 841 C CA . ALA A 1 105 ? -22.881 -18.982 5.625 1.00 98.00 105 ALA A CA 1
ATOM 842 C C . ALA A 1 105 ? -22.864 -18.480 7.080 1.00 98.00 105 ALA A C 1
ATOM 844 O O . ALA A 1 105 ? -22.044 -17.649 7.469 1.00 98.00 105 ALA A O 1
ATOM 845 N N . VAL A 1 106 ? -23.753 -19.014 7.923 1.00 97.81 106 VAL A N 1
ATOM 846 C CA . VAL A 1 106 ? -23.724 -18.719 9.364 1.00 97.81 106 VAL A CA 1
ATOM 847 C C . VAL A 1 106 ? -22.376 -19.159 9.945 1.00 97.81 106 VAL A C 1
ATOM 849 O O . VAL A 1 106 ? -21.979 -20.311 9.788 1.00 97.81 106 VAL A O 1
ATOM 852 N N . GLY A 1 107 ? -21.685 -18.237 10.619 1.00 97.44 107 GLY A N 1
ATOM 853 C CA . GLY A 1 107 ? -20.345 -18.459 11.174 1.00 97.44 107 GLY A CA 1
ATOM 854 C C . GLY A 1 107 ? -19.198 -18.244 10.181 1.00 97.44 107 GLY A C 1
ATOM 855 O O . GLY A 1 107 ? -18.038 -18.312 10.581 1.00 97.44 107 GLY A O 1
ATOM 856 N N . GLU A 1 108 ? -19.490 -17.960 8.910 1.00 97.56 108 GLU A N 1
ATOM 857 C CA . GLU A 1 108 ? -18.472 -17.576 7.938 1.00 97.56 108 GLU A CA 1
ATOM 858 C C . GLU A 1 108 ? -18.003 -16.138 8.183 1.00 97.56 108 GLU A C 1
ATOM 860 O O . GLU A 1 108 ? -18.800 -15.233 8.431 1.00 97.56 108 GLU A O 1
ATOM 865 N N . GLN A 1 109 ? -16.691 -15.920 8.102 1.00 96.88 109 GLN A N 1
ATOM 866 C CA . GLN A 1 109 ? -16.116 -14.589 8.237 1.00 96.88 109 GLN A CA 1
ATOM 867 C C . GLN A 1 109 ? -16.461 -13.726 7.018 1.00 96.88 109 GLN A C 1
ATOM 869 O O . GLN A 1 109 ? -16.188 -14.107 5.879 1.00 96.88 109 GLN A O 1
ATOM 874 N N . VAL A 1 110 ? -16.979 -12.527 7.278 1.00 96.25 110 VAL A N 1
ATOM 875 C CA . VAL A 1 110 ? -17.153 -11.488 6.259 1.00 96.25 110 VAL A CA 1
ATOM 876 C C . VAL A 1 110 ? -15.815 -10.794 6.024 1.00 96.25 110 VAL A C 1
ATOM 878 O O . VAL A 1 110 ? -15.147 -10.372 6.971 1.00 96.25 110 VAL A O 1
ATOM 881 N N . MET A 1 111 ? -15.409 -10.700 4.762 1.00 97.00 111 MET A N 1
ATOM 882 C CA . MET A 1 111 ? -14.133 -10.119 4.347 1.00 97.00 111 MET A CA 1
ATOM 883 C C . MET A 1 111 ? -14.372 -9.110 3.227 1.00 97.00 111 MET A C 1
ATOM 885 O O . MET A 1 111 ? -15.364 -9.199 2.508 1.00 97.00 111 MET A O 1
ATOM 889 N N . ILE A 1 112 ? -13.463 -8.150 3.090 1.00 97.44 112 ILE A N 1
ATOM 890 C CA . ILE A 1 112 ? -13.506 -7.116 2.051 1.00 97.44 112 ILE A CA 1
ATOM 891 C C . ILE A 1 112 ? -12.161 -7.025 1.345 1.00 97.44 112 ILE A C 1
ATOM 893 O O . ILE A 1 112 ? -11.123 -7.438 1.862 1.00 97.44 112 ILE A O 1
ATOM 897 N N . ARG A 1 113 ? -12.124 -6.385 0.184 1.00 96.94 113 ARG A N 1
ATOM 898 C CA . ARG A 1 113 ? -10.876 -6.063 -0.497 1.00 96.94 113 ARG A CA 1
ATOM 899 C C . ARG A 1 113 ? -10.389 -4.670 -0.105 1.00 96.94 113 ARG A C 1
ATOM 901 O O . ARG A 1 113 ? -10.866 -3.670 -0.624 1.00 96.94 113 ARG A O 1
ATOM 908 N N . TYR A 1 114 ? -9.357 -4.608 0.737 1.00 96.06 114 TYR A N 1
ATOM 909 C CA . TYR A 1 114 ? -8.631 -3.359 1.026 1.00 96.06 114 TYR A CA 1
ATOM 910 C C . TYR A 1 114 ? -8.083 -2.683 -0.236 1.00 96.06 114 TYR A C 1
ATOM 912 O O . TYR A 1 114 ? -8.121 -1.467 -0.370 1.00 96.06 114 TYR A O 1
ATOM 920 N N . GLY A 1 115 ? -7.588 -3.480 -1.182 1.00 93.94 115 GLY A N 1
ATOM 921 C CA . GLY A 1 115 ? -7.085 -2.996 -2.458 1.00 93.94 115 GLY A CA 1
ATOM 922 C C . GLY A 1 115 ? -6.440 -4.109 -3.270 1.00 93.94 115 GLY A C 1
ATOM 923 O O . GLY A 1 115 ? -6.344 -5.256 -2.831 1.00 93.94 115 GLY A O 1
ATOM 924 N N . LYS A 1 116 ? -5.992 -3.772 -4.480 1.00 94.12 116 LYS A N 1
ATOM 925 C CA . LYS A 1 116 ? -5.258 -4.691 -5.364 1.00 94.12 116 LYS A CA 1
ATOM 926 C C . LYS A 1 116 ? -3.762 -4.637 -5.047 1.00 94.12 116 LYS A C 1
ATOM 928 O O . LYS A 1 116 ? -2.970 -4.166 -5.862 1.00 94.12 116 LYS A O 1
ATOM 933 N N . TYR A 1 117 ? -3.410 -5.036 -3.828 1.00 94.75 117 TYR A N 1
ATOM 934 C CA . TYR A 1 117 ? -2.077 -4.861 -3.248 1.00 94.75 117 TYR A CA 1
ATOM 935 C C . TYR A 1 117 ? -1.200 -6.105 -3.388 1.00 94.75 117 TYR A C 1
ATOM 937 O O . TYR A 1 117 ? -1.686 -7.228 -3.294 1.00 94.75 117 TYR A O 1
ATOM 945 N N . SER A 1 118 ? 0.106 -5.898 -3.572 1.00 94.88 118 SER A N 1
ATOM 946 C CA . SER A 1 118 ? 1.103 -6.973 -3.535 1.00 94.88 118 SER A CA 1
ATOM 947 C C . SER A 1 118 ? 1.431 -7.395 -2.108 1.00 94.88 118 SER A C 1
ATOM 949 O O . SER A 1 118 ? 1.137 -6.667 -1.160 1.00 94.88 118 SER A O 1
ATOM 951 N N . ASN A 1 119 ? 2.100 -8.537 -1.934 1.00 95.81 119 ASN A N 1
ATOM 952 C CA . ASN A 1 119 ? 2.527 -8.969 -0.603 1.00 95.81 119 ASN A CA 1
ATOM 953 C C . ASN A 1 119 ? 3.543 -8.007 0.029 1.00 95.81 119 ASN A C 1
ATOM 955 O O . ASN A 1 119 ? 3.511 -7.823 1.239 1.00 95.81 119 ASN A O 1
ATOM 959 N N . ALA A 1 120 ? 4.375 -7.332 -0.771 1.00 94.88 120 ALA A N 1
ATOM 960 C CA . ALA A 1 120 ? 5.247 -6.261 -0.282 1.00 94.88 120 ALA A CA 1
ATOM 961 C C . ALA A 1 120 ? 4.443 -5.106 0.348 1.00 94.88 120 ALA A C 1
ATOM 963 O O . ALA A 1 120 ? 4.717 -4.695 1.473 1.00 94.88 120 ALA A O 1
ATOM 964 N N . MET A 1 121 ? 3.402 -4.631 -0.346 1.00 94.69 121 MET A N 1
ATOM 965 C CA . MET A 1 121 ? 2.523 -3.565 0.147 1.00 94.69 121 MET A CA 1
ATOM 966 C C . MET A 1 121 ? 1.750 -4.004 1.399 1.00 94.69 121 MET A C 1
ATOM 968 O O . MET A 1 121 ? 1.676 -3.244 2.365 1.00 94.69 121 MET A O 1
ATOM 972 N N . LEU A 1 122 ? 1.204 -5.227 1.393 1.00 96.69 122 LEU A N 1
ATOM 973 C CA . LEU A 1 122 ? 0.482 -5.800 2.531 1.00 96.69 122 LEU A CA 1
ATOM 974 C C . LEU A 1 122 ? 1.386 -5.946 3.763 1.00 96.69 122 LEU A C 1
ATOM 976 O O . LEU A 1 122 ? 0.987 -5.548 4.856 1.00 96.69 122 LEU A O 1
ATOM 980 N N . ALA A 1 123 ? 2.618 -6.427 3.591 1.00 95.31 123 ALA A N 1
ATOM 981 C CA . ALA A 1 123 ? 3.556 -6.597 4.695 1.00 95.31 123 ALA A CA 1
ATOM 982 C C . ALA A 1 123 ? 3.925 -5.252 5.332 1.00 95.31 123 ALA A C 1
ATOM 984 O O . ALA A 1 123 ? 3.854 -5.110 6.550 1.00 95.31 123 ALA A O 1
ATOM 985 N N . LEU A 1 124 ? 4.270 -4.260 4.508 1.00 94.12 124 LEU A N 1
ATOM 986 C CA . LEU A 1 124 ? 4.751 -2.961 4.979 1.00 94.12 124 LEU A CA 1
ATOM 987 C C . LEU A 1 124 ? 3.650 -2.098 5.606 1.00 94.12 124 LEU A C 1
ATOM 989 O O . LEU A 1 124 ? 3.905 -1.413 6.591 1.00 94.12 124 LEU A O 1
ATOM 993 N N . ASN A 1 125 ? 2.433 -2.121 5.053 1.00 94.62 125 ASN A N 1
ATOM 994 C CA . ASN A 1 125 ? 1.377 -1.178 5.447 1.00 94.62 125 ASN A CA 1
ATOM 995 C C . ASN A 1 125 ? 0.297 -1.814 6.327 1.00 94.62 125 ASN A C 1
ATOM 997 O O . ASN A 1 125 ? -0.346 -1.113 7.102 1.00 94.62 125 ASN A O 1
ATOM 1001 N N . PHE A 1 126 ? 0.110 -3.133 6.233 1.00 96.31 126 PHE A N 1
ATOM 1002 C CA . PHE A 1 126 ? -0.942 -3.852 6.952 1.00 96.31 126 PHE A CA 1
ATOM 1003 C C . PHE A 1 126 ? -0.409 -4.946 7.888 1.00 96.31 126 PHE A C 1
ATOM 1005 O O . PHE A 1 126 ? -1.172 -5.478 8.691 1.00 96.31 126 PHE A O 1
ATOM 1012 N N . GLY A 1 127 ? 0.885 -5.274 7.819 1.00 95.25 127 GLY A N 1
ATOM 1013 C CA . GLY A 1 127 ? 1.531 -6.218 8.732 1.00 95.25 127 GLY A CA 1
ATOM 1014 C C . GLY A 1 127 ? 1.234 -7.693 8.452 1.00 95.25 127 GLY A C 1
ATOM 1015 O O . GLY A 1 127 ? 1.382 -8.516 9.352 1.00 95.25 127 GLY A O 1
ATOM 1016 N N . PHE A 1 128 ? 0.811 -8.056 7.236 1.00 96.62 128 PHE A N 1
ATOM 1017 C CA . PHE A 1 128 ? 0.571 -9.456 6.867 1.00 96.62 128 PHE A CA 1
ATOM 1018 C C . PHE A 1 128 ? 0.909 -9.751 5.401 1.00 96.62 128 PHE A C 1
ATOM 1020 O O . PHE A 1 128 ? 1.067 -8.850 4.584 1.00 96.62 128 PHE A O 1
ATOM 1027 N N . THR A 1 129 ? 0.996 -11.034 5.051 1.00 95.94 129 THR A N 1
ATOM 1028 C CA . THR A 1 129 ? 1.105 -11.505 3.660 1.00 95.94 129 THR A CA 1
ATOM 1029 C C . THR A 1 129 ? 0.066 -12.587 3.389 1.00 95.94 129 THR A C 1
ATOM 1031 O O . THR A 1 129 ? -0.463 -13.204 4.316 1.00 95.94 129 THR A O 1
ATOM 1034 N N . LEU A 1 130 ? -0.242 -12.823 2.115 1.00 95.44 130 LEU A N 1
ATOM 1035 C CA . LEU A 1 130 ? -1.101 -13.921 1.684 1.00 95.44 130 LEU A CA 1
ATOM 1036 C C . LEU A 1 130 ? -0.264 -14.996 0.992 1.00 95.44 130 LEU A C 1
ATOM 1038 O O . LEU A 1 130 ? 0.548 -14.699 0.114 1.00 95.44 130 LEU A O 1
ATOM 1042 N N . SER A 1 131 ? -0.543 -16.263 1.302 1.00 93.56 131 SER A N 1
ATOM 1043 C CA . SER A 1 131 ? 0.107 -17.410 0.653 1.00 93.56 131 SER A CA 1
ATOM 1044 C C . SER A 1 131 ? -0.187 -17.504 -0.850 1.00 93.56 131 SER A C 1
ATOM 1046 O O . SER A 1 131 ? 0.611 -18.060 -1.600 1.00 93.56 131 SER A O 1
ATOM 1048 N N . ARG A 1 132 ? -1.333 -16.973 -1.301 1.00 90.25 132 ARG A N 1
ATOM 1049 C CA . ARG A 1 132 ? -1.749 -16.936 -2.712 1.00 90.25 132 ARG A CA 1
ATOM 1050 C C . ARG A 1 132 ? -2.367 -15.584 -3.064 1.00 90.25 132 ARG A C 1
ATOM 1052 O O . ARG A 1 132 ? -3.584 -15.463 -3.182 1.00 90.25 132 ARG A O 1
ATOM 1059 N N . ASN A 1 133 ? -1.530 -14.570 -3.253 1.00 93.94 133 ASN A N 1
ATOM 1060 C CA . ASN A 1 133 ? -1.987 -13.241 -3.645 1.00 93.94 133 ASN A CA 1
ATOM 1061 C C . ASN A 1 133 ? -2.105 -13.113 -5.177 1.00 93.94 133 ASN A C 1
ATOM 1063 O O . ASN A 1 133 ? -1.109 -13.135 -5.893 1.00 93.94 133 ASN A O 1
ATOM 1067 N N . ILE A 1 134 ? -3.324 -12.939 -5.701 1.00 91.44 134 ILE A N 1
ATOM 1068 C CA . ILE A 1 134 ? -3.563 -12.758 -7.149 1.00 91.44 134 ILE A CA 1
ATOM 1069 C C . ILE A 1 134 ? -3.061 -11.412 -7.697 1.00 91.44 134 ILE A C 1
ATOM 1071 O O . ILE A 1 134 ? -2.991 -11.228 -8.912 1.00 91.44 134 ILE A O 1
ATOM 1075 N N . TYR A 1 135 ? -2.736 -10.473 -6.811 1.00 92.06 135 TYR A N 1
ATOM 1076 C CA . TYR A 1 135 ? -2.191 -9.161 -7.134 1.00 92.06 135 TYR A CA 1
ATOM 1077 C C . TYR A 1 135 ? -0.710 -9.037 -6.781 1.00 92.06 135 TYR A C 1
ATOM 1079 O O . TYR A 1 135 ? -0.177 -7.926 -6.829 1.00 92.06 135 TYR A O 1
ATOM 1087 N N . ASP A 1 136 ? -0.039 -10.147 -6.447 1.00 93.12 136 ASP A N 1
ATOM 1088 C CA . ASP A 1 136 ? 1.380 -10.081 -6.132 1.00 93.12 136 ASP A CA 1
ATOM 1089 C C . ASP A 1 136 ? 2.200 -9.598 -7.327 1.00 93.12 136 ASP A C 1
ATOM 1091 O O . ASP A 1 136 ? 1.879 -9.851 -8.497 1.00 93.12 136 ASP A O 1
ATOM 1095 N N . GLN A 1 137 ? 3.261 -8.865 -7.017 1.00 90.38 137 GLN A N 1
ATOM 1096 C CA . GLN A 1 137 ? 4.139 -8.304 -8.028 1.00 90.38 137 GLN A CA 1
ATOM 1097 C C . GLN A 1 137 ? 5.557 -8.152 -7.491 1.00 90.38 137 GLN A C 1
ATOM 1099 O O . GLN A 1 137 ? 5.760 -7.802 -6.330 1.00 90.38 137 GLN A O 1
ATOM 1104 N N . ALA A 1 138 ? 6.528 -8.328 -8.379 1.00 88.50 138 ALA A N 1
ATOM 1105 C CA . ALA A 1 138 ? 7.910 -7.932 -8.157 1.00 88.50 138 ALA A CA 1
ATOM 1106 C C . ALA A 1 138 ? 8.235 -6.727 -9.039 1.00 88.50 138 ALA A C 1
ATOM 1108 O O . ALA A 1 138 ? 7.621 -6.523 -10.088 1.00 88.50 138 ALA A O 1
ATOM 1109 N N . HIS A 1 139 ? 9.184 -5.904 -8.615 1.00 86.75 139 HIS A N 1
ATOM 1110 C CA . HIS A 1 139 ? 9.662 -4.785 -9.419 1.00 86.75 139 HIS A CA 1
ATOM 1111 C C . HIS A 1 139 ? 11.005 -5.146 -10.037 1.00 86.75 139 HIS A C 1
ATOM 1113 O O . HIS A 1 139 ? 11.852 -5.757 -9.390 1.00 86.75 139 HIS A O 1
ATOM 1119 N N . ILE A 1 140 ? 11.182 -4.771 -11.299 1.00 86.50 140 ILE A N 1
ATOM 1120 C CA . ILE A 1 140 ? 12.474 -4.813 -11.974 1.00 86.50 140 ILE A CA 1
ATOM 1121 C C . ILE A 1 140 ? 12.884 -3.400 -12.359 1.00 86.50 140 ILE A C 1
ATOM 1123 O O . ILE A 1 140 ? 12.046 -2.586 -12.759 1.00 86.50 140 ILE A O 1
ATOM 1127 N N . TRP A 1 141 ? 14.180 -3.133 -12.273 1.00 85.56 141 TRP A N 1
ATOM 1128 C CA . TRP A 1 141 ? 14.768 -1.843 -12.610 1.00 85.56 141 TRP A CA 1
ATOM 1129 C C . TRP A 1 141 ? 15.725 -2.024 -13.773 1.00 85.56 141 TRP A C 1
ATOM 1131 O O . TRP A 1 141 ? 16.558 -2.933 -13.755 1.00 85.56 141 TRP A O 1
ATOM 1141 N N . ILE A 1 142 ? 15.586 -1.181 -14.794 1.00 86.94 142 ILE A N 1
ATOM 1142 C CA . ILE A 1 142 ? 16.469 -1.207 -15.956 1.00 86.94 142 ILE A CA 1
ATOM 1143 C C . ILE A 1 142 ? 16.861 0.221 -16.319 1.00 86.94 142 ILE A C 1
ATOM 1145 O O . ILE A 1 142 ? 16.003 1.065 -16.584 1.00 86.94 142 ILE A O 1
ATOM 1149 N N . ASP A 1 143 ? 18.172 0.443 -16.387 1.00 84.56 143 ASP A N 1
ATOM 1150 C CA . ASP A 1 143 ? 18.777 1.723 -16.733 1.00 84.56 143 ASP A CA 1
ATOM 1151 C C . ASP A 1 143 ? 19.475 1.630 -18.087 1.00 84.56 143 ASP A C 1
ATOM 1153 O O . ASP A 1 143 ? 20.216 0.684 -18.362 1.00 84.56 143 ASP A O 1
ATOM 1157 N N . ILE A 1 144 ? 19.246 2.628 -18.944 1.00 86.19 144 ILE A N 1
ATOM 1158 C CA . ILE A 1 144 ? 20.027 2.787 -20.173 1.00 86.19 144 ILE A CA 1
ATOM 1159 C C . ILE A 1 144 ? 21.373 3.382 -19.755 1.00 86.19 144 ILE A C 1
ATOM 1161 O O . ILE A 1 144 ? 21.415 4.483 -19.212 1.00 86.19 144 ILE A O 1
ATOM 1165 N N . SER A 1 145 ? 22.463 2.655 -19.994 1.00 88.56 145 SER A N 1
ATOM 1166 C CA . SER A 1 145 ? 23.813 3.116 -19.660 1.00 88.56 145 SER A CA 1
ATOM 1167 C C . SER A 1 145 ? 24.156 4.408 -20.408 1.00 88.56 145 SER A C 1
ATOM 1169 O O . SER A 1 145 ? 23.942 4.509 -21.616 1.00 88.56 145 SER A O 1
ATOM 1171 N N . GLU A 1 146 ? 24.756 5.375 -19.710 1.00 88.81 146 GLU A N 1
ATOM 1172 C CA . GLU A 1 146 ? 25.264 6.612 -20.322 1.00 88.81 146 GLU A CA 1
ATOM 1173 C C . GLU A 1 146 ? 26.410 6.360 -21.315 1.00 88.81 146 GLU A C 1
ATOM 1175 O O . GLU A 1 146 ? 26.697 7.206 -22.160 1.00 88.81 146 GLU A O 1
ATOM 1180 N N . GLN A 1 147 ? 27.053 5.192 -21.233 1.00 92.06 147 GLN A N 1
ATOM 1181 C CA . GLN A 1 147 ? 28.095 4.754 -22.159 1.00 92.06 147 GLN A CA 1
ATOM 1182 C C . GLN A 1 147 ? 27.515 4.161 -23.455 1.00 92.06 147 GLN A C 1
ATOM 1184 O O . GLN A 1 147 ? 28.271 3.889 -24.388 1.00 92.06 147 GLN A O 1
ATOM 1189 N N . ASP A 1 148 ? 26.193 3.964 -23.548 1.00 89.75 148 ASP A N 1
ATOM 1190 C CA . ASP A 1 148 ? 25.535 3.540 -24.784 1.00 89.75 148 ASP A CA 1
ATOM 1191 C C . ASP A 1 148 ? 25.679 4.646 -25.854 1.00 89.75 148 ASP A C 1
ATOM 1193 O O . ASP A 1 148 ? 25.228 5.776 -25.633 1.00 89.75 148 ASP A O 1
ATOM 1197 N N . PRO A 1 149 ? 26.246 4.360 -27.045 1.00 92.56 149 PRO A N 1
ATOM 1198 C CA . PRO A 1 149 ? 26.396 5.355 -28.112 1.00 92.56 149 PRO A CA 1
ATOM 1199 C C . PRO A 1 149 ? 25.076 6.008 -28.552 1.00 92.56 149 PRO A C 1
ATOM 1201 O O . PRO A 1 149 ? 25.065 7.112 -29.102 1.00 92.56 149 PRO A O 1
ATOM 1204 N N . LEU A 1 150 ? 23.948 5.333 -28.320 1.00 91.12 150 LEU A N 1
ATOM 1205 C CA . LEU A 1 150 ? 22.600 5.796 -28.624 1.00 91.12 150 LEU A CA 1
ATOM 1206 C C . LEU A 1 150 ? 21.848 6.304 -27.384 1.00 91.12 150 LEU A C 1
ATOM 1208 O O . LEU A 1 150 ? 20.664 6.620 -27.518 1.00 91.12 150 LEU A O 1
ATOM 1212 N N . TYR A 1 151 ? 22.499 6.439 -26.220 1.00 89.69 151 TYR A N 1
ATOM 1213 C CA . TYR A 1 151 ? 21.890 6.808 -24.932 1.00 89.69 151 TYR A CA 1
ATOM 1214 C C . TYR A 1 151 ? 20.865 7.941 -25.053 1.00 89.69 151 TYR A C 1
ATOM 1216 O O . TYR A 1 151 ? 19.682 7.743 -24.782 1.00 89.69 151 TYR A O 1
ATOM 1224 N N . LYS A 1 152 ? 21.292 9.111 -25.555 1.00 90.00 152 LYS A N 1
ATOM 1225 C CA . LYS A 1 152 ? 20.424 10.297 -25.686 1.00 90.00 152 LYS A CA 1
ATOM 1226 C C . LYS A 1 152 ? 19.185 10.028 -26.542 1.00 90.00 152 LYS A C 1
ATOM 1228 O O . LYS A 1 152 ? 18.103 10.494 -26.211 1.00 90.00 152 LYS A O 1
ATOM 1233 N N . LYS A 1 153 ? 19.332 9.263 -27.628 1.00 88.81 153 LYS A N 1
ATOM 1234 C CA . LYS A 1 153 ? 18.231 8.952 -28.552 1.00 88.81 153 LYS A CA 1
ATOM 1235 C C . LYS A 1 153 ? 17.278 7.915 -27.968 1.00 88.81 153 LYS A C 1
ATOM 1237 O O . LYS A 1 153 ? 16.069 8.085 -28.069 1.00 88.81 153 LYS A O 1
ATOM 1242 N N . LYS A 1 154 ? 17.802 6.858 -27.339 1.00 88.25 154 LYS A N 1
ATOM 1243 C CA . LYS A 1 154 ? 16.986 5.850 -26.647 1.00 88.25 154 LYS A CA 1
ATOM 1244 C C . LYS A 1 154 ? 16.186 6.484 -25.510 1.00 88.25 154 LYS A C 1
ATOM 1246 O O . LYS A 1 154 ? 15.002 6.192 -25.368 1.00 88.25 154 LYS A O 1
ATOM 1251 N N . LEU A 1 155 ? 16.813 7.386 -24.753 1.00 87.31 155 LEU A N 1
ATOM 1252 C CA . LEU A 1 155 ? 16.159 8.128 -23.682 1.00 87.31 155 LEU A CA 1
ATOM 1253 C C . LEU A 1 155 ? 15.063 9.061 -24.215 1.00 87.31 155 LEU A C 1
ATOM 1255 O O . LEU A 1 155 ? 13.961 9.032 -23.681 1.00 87.31 155 LEU A O 1
ATOM 1259 N N . ASP A 1 156 ? 15.328 9.822 -25.282 1.00 87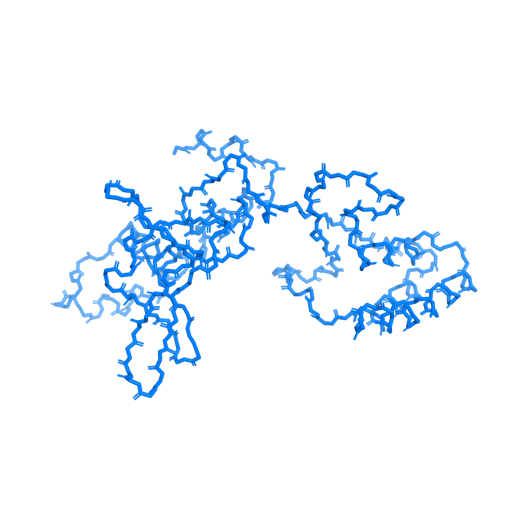.38 156 ASP A N 1
ATOM 1260 C CA . ASP A 1 156 ? 14.333 10.692 -25.932 1.00 87.38 156 ASP A CA 1
ATOM 1261 C C . ASP A 1 156 ? 13.113 9.898 -26.429 1.00 87.38 156 ASP A C 1
ATOM 1263 O O . ASP A 1 156 ? 11.971 10.218 -26.096 1.00 87.38 156 ASP A O 1
ATOM 1267 N N . ILE A 1 157 ? 13.346 8.785 -27.136 1.00 85.12 157 ILE A N 1
ATOM 1268 C CA . ILE A 1 157 ? 12.276 7.889 -27.599 1.00 85.12 157 ILE A CA 1
ATOM 1269 C C . ILE A 1 157 ? 11.478 7.351 -26.409 1.00 85.12 157 ILE A C 1
ATOM 1271 O O . ILE A 1 157 ? 10.246 7.376 -26.426 1.00 85.12 157 ILE A O 1
ATOM 1275 N N . TRP A 1 158 ? 12.152 6.882 -25.357 1.00 84.62 158 TRP A N 1
ATOM 1276 C CA . TRP A 1 158 ? 11.464 6.384 -24.171 1.00 84.62 158 TRP A CA 1
ATOM 1277 C C . TRP A 1 158 ? 10.625 7.472 -23.494 1.00 84.62 158 TRP A C 1
ATOM 1279 O O . TRP A 1 158 ? 9.451 7.254 -23.208 1.00 84.62 158 TRP A O 1
ATOM 1289 N N . GLN A 1 159 ? 11.186 8.661 -23.276 1.00 83.00 159 GLN A N 1
ATOM 1290 C CA . GLN A 1 159 ? 10.501 9.770 -22.613 1.00 83.00 159 GLN A CA 1
ATOM 1291 C C . GLN A 1 159 ? 9.306 10.290 -23.414 1.00 83.00 159 GLN A C 1
ATOM 1293 O O . GLN A 1 159 ? 8.284 10.621 -22.816 1.00 83.00 159 GLN A O 1
ATOM 1298 N N . LYS A 1 160 ? 9.402 10.311 -24.746 1.00 82.62 160 LYS A N 1
ATOM 1299 C CA . LYS A 1 160 ? 8.319 10.744 -25.637 1.00 82.62 160 LYS A CA 1
ATOM 1300 C C . LYS A 1 160 ? 7.140 9.770 -25.673 1.00 82.62 160 LYS A C 1
ATOM 1302 O O . LYS A 1 160 ? 6.005 10.198 -25.863 1.00 82.62 160 LYS A O 1
ATOM 1307 N N . HIS A 1 161 ? 7.402 8.471 -25.524 1.00 76.12 161 HIS A N 1
ATOM 1308 C CA . HIS A 1 161 ? 6.398 7.419 -25.717 1.00 76.12 161 HIS A CA 1
ATOM 1309 C C . HIS A 1 161 ? 5.969 6.704 -24.427 1.00 76.12 161 HIS A C 1
ATOM 1311 O O . HIS A 1 161 ? 5.021 5.915 -24.459 1.00 76.12 161 HIS A O 1
ATOM 1317 N N . ARG A 1 162 ? 6.614 6.969 -23.283 1.00 73.19 162 ARG A N 1
ATOM 1318 C CA . ARG A 1 162 ? 6.159 6.456 -21.983 1.00 73.19 162 ARG A CA 1
ATOM 1319 C C . ARG A 1 162 ? 4.858 7.148 -21.565 1.00 73.19 162 ARG A C 1
ATOM 1321 O O . ARG A 1 162 ? 4.762 8.371 -21.555 1.00 73.19 162 ARG A O 1
ATOM 1328 N N . THR A 1 163 ? 3.8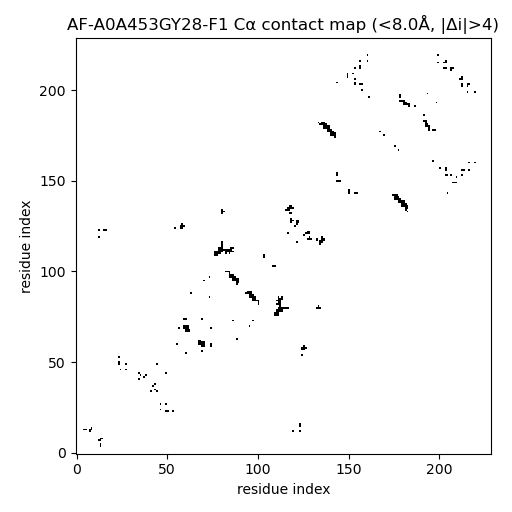47 6.372 -21.181 1.00 58.56 163 THR A N 1
ATOM 1329 C CA . THR A 1 163 ? 2.622 6.919 -20.581 1.00 58.56 163 THR A CA 1
ATOM 1330 C C . THR A 1 163 ? 2.876 7.349 -19.127 1.00 58.56 163 THR A C 1
ATOM 1332 O O . THR A 1 163 ? 3.522 6.586 -18.407 1.00 58.56 163 THR A O 1
ATOM 1335 N N . PRO A 1 164 ? 2.310 8.471 -18.639 1.00 54.25 164 PRO A N 1
ATOM 1336 C CA . PRO A 1 164 ? 2.550 8.989 -17.282 1.00 54.25 164 PRO A CA 1
ATOM 1337 C C . PRO A 1 164 ? 2.130 8.077 -16.116 1.00 54.25 164 PRO A C 1
ATOM 1339 O O . PRO A 1 164 ? 2.518 8.316 -14.984 1.00 54.25 164 PRO A O 1
ATOM 1342 N N . LYS A 1 165 ? 1.348 7.014 -16.351 1.00 45.34 165 LYS A N 1
ATOM 1343 C CA . LYS A 1 165 ? 0.715 6.199 -15.290 1.00 45.34 165 LYS A CA 1
ATOM 1344 C C . LYS A 1 165 ? 1.652 5.237 -14.531 1.00 45.34 165 LYS A C 1
ATOM 1346 O O . LYS A 1 165 ? 1.175 4.285 -13.927 1.00 45.34 165 LYS A O 1
ATOM 1351 N N . SER A 1 166 ? 2.965 5.448 -14.567 1.00 42.78 166 SER A N 1
ATOM 1352 C CA . SER A 1 166 ? 3.956 4.613 -13.874 1.00 42.78 166 SER A CA 1
ATOM 1353 C C . SER A 1 166 ? 4.776 5.451 -12.894 1.00 42.78 166 SER A C 1
ATOM 1355 O O . SER A 1 166 ? 6.002 5.491 -12.969 1.00 42.78 166 SER A O 1
ATOM 1357 N N . GLU A 1 167 ? 4.110 6.160 -11.989 1.00 37.56 167 GLU A N 1
ATOM 1358 C CA . GLU A 1 167 ? 4.788 6.878 -10.911 1.00 37.56 167 GLU A CA 1
ATOM 1359 C C . GLU A 1 167 ? 4.940 5.967 -9.689 1.00 37.56 167 GLU A C 1
ATOM 1361 O O . GLU A 1 167 ? 4.118 5.949 -8.784 1.00 37.56 167 GLU A O 1
ATOM 1366 N N . HIS A 1 168 ? 6.035 5.211 -9.664 1.00 41.00 168 HIS A N 1
ATOM 1367 C CA . HIS A 1 168 ? 6.796 5.045 -8.430 1.00 41.00 168 HIS A CA 1
ATOM 1368 C C . HIS A 1 168 ? 8.096 5.813 -8.648 1.00 41.00 168 HIS A C 1
ATOM 1370 O O . HIS A 1 168 ? 9.069 5.292 -9.193 1.00 41.00 168 HIS A O 1
ATOM 1376 N N . VAL A 1 169 ? 8.059 7.106 -8.327 1.00 32.75 169 VAL A N 1
ATOM 1377 C CA . VAL A 1 169 ? 9.236 7.972 -8.374 1.00 32.75 169 VAL A CA 1
ATOM 1378 C C . VAL A 1 169 ? 10.132 7.560 -7.213 1.00 32.75 169 VAL A C 1
ATOM 1380 O O . VAL A 1 169 ? 9.769 7.726 -6.053 1.00 32.75 169 VAL A O 1
ATOM 1383 N N . CYS A 1 170 ? 11.293 6.986 -7.526 1.00 33.56 170 CYS A N 1
ATOM 1384 C CA . CYS A 1 170 ? 12.338 6.776 -6.535 1.00 33.56 170 CYS A CA 1
ATOM 1385 C C . CYS A 1 170 ? 12.756 8.157 -6.001 1.00 33.56 170 CYS A C 1
ATOM 1387 O O . CYS A 1 170 ? 13.045 9.056 -6.789 1.00 33.56 170 CYS A O 1
ATOM 1389 N N . SER A 1 171 ? 12.804 8.327 -4.680 1.00 32.62 171 SER A N 1
ATOM 1390 C CA . SER A 1 171 ? 13.100 9.579 -3.949 1.00 32.62 171 SER A CA 1
ATOM 1391 C C . SER A 1 171 ? 14.497 10.172 -4.197 1.00 32.62 171 SER A C 1
ATOM 1393 O O . SER A 1 171 ? 14.892 11.156 -3.576 1.00 32.62 171 SER A O 1
ATOM 1395 N N . SER A 1 172 ? 15.259 9.569 -5.099 1.00 35.38 172 SER A N 1
ATOM 1396 C CA . SER A 1 172 ? 16.625 9.916 -5.454 1.00 35.38 172 SER A CA 1
ATOM 1397 C C . SER A 1 172 ? 16.588 10.242 -6.936 1.00 35.38 172 SER A C 1
ATOM 1399 O O . SER A 1 172 ? 16.043 9.435 -7.680 1.00 35.38 172 SER A O 1
ATOM 1401 N N . GLY A 1 173 ? 17.132 11.387 -7.367 1.00 37.44 173 GLY A N 1
ATOM 1402 C CA . GLY A 1 173 ? 17.103 11.934 -8.742 1.00 37.44 173 GLY A CA 1
ATOM 1403 C C . GLY A 1 173 ? 17.742 11.081 -9.855 1.00 37.44 173 GLY A C 1
ATOM 1404 O O . GLY A 1 173 ? 18.338 11.609 -10.786 1.00 37.44 173 GLY A O 1
ATOM 1405 N N . CYS A 1 174 ? 17.638 9.763 -9.752 1.00 40.81 174 CYS A N 1
ATOM 1406 C CA . CYS A 1 174 ? 17.982 8.750 -10.716 1.00 40.81 174 CYS A CA 1
ATOM 1407 C C . CYS A 1 174 ? 16.788 8.544 -11.657 1.00 40.81 174 CYS A C 1
ATOM 1409 O O . CYS A 1 174 ? 15.667 8.285 -11.221 1.00 40.81 174 CYS A O 1
ATOM 1411 N N . THR A 1 175 ? 17.032 8.622 -12.961 1.00 52.72 175 THR A N 1
ATOM 1412 C CA . THR A 1 175 ? 16.072 8.381 -14.053 1.00 52.72 175 THR A CA 1
ATOM 1413 C C . THR A 1 175 ? 15.713 6.896 -14.214 1.00 52.72 175 THR A C 1
ATOM 1415 O O . THR A 1 175 ? 15.460 6.425 -15.326 1.00 52.72 175 THR A O 1
ATOM 1418 N N . ARG A 1 176 ? 15.689 6.150 -13.103 1.00 64.06 176 ARG A N 1
ATOM 1419 C CA . ARG A 1 176 ? 15.466 4.708 -13.075 1.00 64.06 176 ARG A CA 1
ATOM 1420 C C . ARG A 1 176 ? 14.096 4.363 -13.610 1.00 64.06 176 ARG A C 1
ATOM 1422 O O . ARG A 1 176 ? 13.082 4.868 -13.129 1.00 64.06 176 ARG A O 1
ATOM 1429 N N . THR A 1 177 ? 14.071 3.490 -14.612 1.00 76.81 177 THR A N 1
ATOM 1430 C CA . THR A 1 177 ? 12.809 2.987 -15.147 1.00 76.81 177 THR A CA 1
ATOM 1431 C C . THR A 1 177 ? 12.454 1.681 -14.444 1.00 76.81 177 THR A C 1
ATOM 1433 O O . THR A 1 177 ? 13.147 0.673 -14.585 1.00 76.81 177 THR A O 1
ATOM 1436 N N . THR A 1 178 ? 11.365 1.717 -13.678 1.00 83.31 178 THR A N 1
ATOM 1437 C CA . THR A 1 178 ? 10.853 0.581 -12.902 1.00 83.31 178 THR A CA 1
ATOM 1438 C C . THR A 1 178 ? 9.665 -0.059 -13.610 1.00 83.31 178 THR A C 1
ATOM 1440 O O . THR A 1 178 ? 8.801 0.640 -14.141 1.00 83.31 178 THR A O 1
ATOM 1443 N N . PHE A 1 179 ? 9.579 -1.388 -13.576 1.00 86.25 179 PHE A N 1
ATOM 1444 C CA . PHE A 1 179 ? 8.446 -2.142 -14.106 1.00 86.25 179 PHE A CA 1
ATOM 1445 C C . PHE A 1 179 ? 7.948 -3.160 -13.085 1.00 86.25 179 PHE A C 1
ATOM 1447 O O . PHE A 1 179 ? 8.727 -3.964 -12.578 1.00 86.25 179 PHE A O 1
ATOM 1454 N N . ALA A 1 180 ? 6.640 -3.170 -12.832 1.00 86.81 180 ALA A N 1
ATOM 1455 C CA . ALA A 1 180 ? 6.005 -4.206 -12.027 1.00 86.81 180 ALA A CA 1
ATOM 1456 C C . ALA A 1 180 ? 5.702 -5.440 -12.890 1.00 86.81 180 ALA A C 1
ATOM 1458 O O . ALA A 1 180 ? 4.936 -5.359 -13.851 1.00 86.81 180 ALA A O 1
ATOM 1459 N N . ILE A 1 181 ? 6.285 -6.581 -12.540 1.00 89.00 181 ILE A N 1
ATOM 1460 C CA . ILE A 1 181 ? 5.994 -7.889 -13.127 1.00 89.00 181 ILE A CA 1
ATOM 1461 C C . ILE A 1 181 ? 5.079 -8.670 -12.187 1.00 89.00 181 ILE A C 1
ATOM 1463 O O . ILE A 1 181 ? 5.252 -8.635 -10.971 1.00 89.00 181 ILE A O 1
ATOM 1467 N N . LYS A 1 182 ? 4.093 -9.364 -12.751 1.00 85.56 182 LYS A N 1
ATOM 1468 C CA . LYS A 1 182 ? 3.115 -10.152 -11.993 1.00 85.56 182 LYS A CA 1
ATOM 1469 C C . LYS A 1 182 ? 3.300 -11.631 -12.280 1.00 85.56 182 LYS A C 1
ATOM 1471 O O . LYS A 1 182 ? 3.732 -11.998 -13.375 1.00 85.56 182 LYS A O 1
ATOM 1476 N N . GLU A 1 183 ? 2.938 -12.466 -11.314 1.00 80.38 183 GLU A N 1
ATOM 1477 C CA . GLU A 1 183 ? 2.895 -13.910 -11.519 1.00 80.38 183 GLU A CA 1
ATOM 1478 C C . GLU A 1 183 ? 1.899 -14.262 -12.640 1.00 80.38 183 GLU A C 1
ATOM 1480 O O . GLU A 1 183 ? 0.787 -13.732 -12.708 1.00 80.38 183 GLU A O 1
ATOM 1485 N N . VAL A 1 184 ? 2.292 -15.179 -13.526 1.00 75.00 184 VAL A N 1
ATOM 1486 C CA . VAL A 1 184 ? 1.425 -15.723 -14.575 1.00 75.00 184 VAL A CA 1
ATOM 1487 C C . VAL A 1 184 ? 1.090 -17.161 -14.251 1.00 75.00 184 VAL A C 1
ATOM 1489 O O . VAL A 1 184 ? 1.952 -18.031 -14.304 1.00 75.00 184 VAL A O 1
ATOM 1492 N N . LYS A 1 185 ? -0.192 -17.422 -13.998 1.00 66.06 185 LYS A N 1
ATOM 1493 C CA . LYS A 1 185 ? -0.679 -18.769 -13.675 1.00 66.06 185 LYS A CA 1
ATOM 1494 C C . LYS A 1 185 ? -0.855 -19.677 -14.899 1.00 66.06 185 LYS A C 1
ATOM 1496 O O . LYS A 1 185 ? -0.926 -20.889 -14.736 1.00 66.06 185 LYS A O 1
ATOM 1501 N N . TYR A 1 186 ? -0.936 -19.119 -16.112 1.00 62.69 186 TYR A N 1
ATOM 1502 C CA . TYR A 1 186 ? -1.130 -19.887 -17.348 1.00 62.69 186 TYR A CA 1
ATOM 1503 C C . TYR A 1 186 ? -0.345 -19.283 -18.520 1.00 62.69 186 TYR A C 1
ATOM 1505 O O . TYR A 1 186 ? -0.576 -18.139 -18.911 1.00 62.69 186 TYR A O 1
ATOM 1513 N N . SER A 1 187 ? 0.572 -20.050 -19.110 1.00 55.44 187 SER A N 1
ATOM 1514 C CA . SER A 1 187 ? 1.394 -19.642 -20.258 1.00 55.44 187 SER A CA 1
ATOM 1515 C C . SER A 1 187 ? 0.694 -19.931 -21.595 1.00 55.44 187 SER A C 1
ATOM 1517 O O . SER A 1 187 ? 1.202 -20.645 -22.457 1.00 55.44 187 SER A O 1
ATOM 1519 N N . GLY A 1 188 ? -0.504 -19.380 -21.790 1.00 52.75 188 GLY A N 1
ATOM 1520 C CA . GLY A 1 188 ? -1.174 -19.422 -23.091 1.00 52.75 188 GLY A CA 1
ATOM 1521 C C . GLY A 1 188 ? -0.584 -18.381 -24.049 1.00 52.75 188 GLY A C 1
ATOM 1522 O O . GLY A 1 188 ? -0.968 -17.221 -23.977 1.00 52.75 188 GLY A O 1
ATOM 1523 N N . ASN A 1 189 ? 0.301 -18.802 -24.962 1.00 56.19 189 ASN A N 1
ATOM 1524 C CA . ASN A 1 189 ? 1.001 -18.004 -25.993 1.00 56.19 189 ASN A CA 1
ATOM 1525 C C . ASN A 1 189 ? 2.183 -17.118 -25.525 1.00 56.19 189 ASN A C 1
ATOM 1527 O O . ASN A 1 189 ? 2.411 -16.868 -24.344 1.00 56.19 189 ASN A O 1
ATOM 1531 N N . LYS A 1 190 ? 2.998 -16.664 -26.496 1.00 58.16 190 LYS A N 1
ATOM 1532 C CA . LYS A 1 190 ? 4.204 -15.838 -26.282 1.00 58.16 190 LYS A CA 1
ATOM 1533 C C . LYS A 1 190 ? 3.846 -14.470 -25.677 1.00 58.16 190 LYS A C 1
ATOM 1535 O O . LYS A 1 190 ? 3.071 -13.723 -26.265 1.00 58.16 190 LYS A O 1
ATOM 1540 N N . GLY A 1 191 ? 4.490 -14.099 -24.565 1.00 57.22 191 GLY A N 1
ATOM 1541 C CA . GLY A 1 191 ? 4.439 -12.742 -23.995 1.00 57.22 191 GLY A CA 1
ATOM 1542 C C . GLY A 1 191 ? 3.477 -12.528 -22.820 1.00 57.22 191 GLY A C 1
ATOM 1543 O O . GLY A 1 191 ? 3.332 -11.386 -22.376 1.00 57.22 191 GLY A O 1
ATOM 1544 N N . VAL A 1 192 ? 2.849 -13.584 -22.295 1.00 64.81 192 VAL A N 1
ATOM 1545 C CA . VAL A 1 192 ? 2.046 -13.504 -21.063 1.00 64.81 192 VAL A CA 1
ATOM 1546 C C . VAL A 1 192 ? 2.966 -13.179 -19.877 1.00 64.81 192 VAL A C 1
ATOM 1548 O O . VAL A 1 192 ? 4.016 -13.795 -19.721 1.00 64.81 192 VAL A O 1
ATOM 1551 N N . GLY A 1 193 ? 2.601 -12.178 -19.069 1.00 69.31 193 GLY A N 1
ATOM 1552 C CA . GLY A 1 193 ? 3.315 -11.799 -17.833 1.00 69.31 193 GLY A CA 1
ATOM 1553 C C . GLY A 1 193 ? 4.293 -10.647 -17.917 1.00 69.31 193 GLY A C 1
ATOM 1554 O O . GLY A 1 193 ? 4.555 -10.002 -16.907 1.00 69.31 193 GLY A O 1
ATOM 1555 N N . ILE A 1 194 ? 4.804 -10.343 -19.109 1.00 81.25 194 ILE A N 1
ATOM 1556 C CA . ILE A 1 194 ? 5.701 -9.202 -19.304 1.00 81.25 194 ILE A CA 1
ATOM 1557 C C . ILE A 1 194 ? 4.838 -7.989 -19.656 1.00 81.25 194 ILE A C 1
ATOM 1559 O O . ILE A 1 194 ? 4.213 -8.019 -20.719 1.00 81.25 194 ILE A O 1
ATOM 1563 N N . PRO A 1 195 ? 4.788 -6.919 -18.840 1.00 82.75 195 PRO A N 1
ATOM 1564 C CA . PRO A 1 195 ? 4.001 -5.732 -19.156 1.00 82.75 195 PRO A CA 1
ATOM 1565 C C . PRO A 1 195 ? 4.333 -5.179 -20.541 1.00 82.75 195 PRO A C 1
ATOM 1567 O O . PRO A 1 195 ? 5.493 -5.165 -20.956 1.00 82.75 195 PRO A O 1
ATOM 1570 N N . GLN A 1 196 ? 3.329 -4.673 -21.259 1.00 81.69 196 GLN A N 1
ATOM 1571 C CA . GLN A 1 196 ? 3.546 -4.062 -22.573 1.00 81.69 196 GLN A CA 1
ATOM 1572 C C . GLN A 1 196 ? 4.572 -2.930 -22.503 1.00 81.69 196 GLN A C 1
ATOM 1574 O O . GLN A 1 196 ? 5.463 -2.887 -23.346 1.00 81.69 196 GLN A O 1
ATOM 1579 N N . ALA A 1 197 ? 4.498 -2.090 -21.466 1.00 83.25 197 ALA A N 1
ATOM 1580 C CA . ALA A 1 197 ? 5.470 -1.031 -21.217 1.00 83.25 197 ALA A CA 1
ATOM 1581 C C . ALA A 1 197 ? 6.904 -1.575 -21.100 1.00 83.25 197 ALA A C 1
ATOM 1583 O O . ALA A 1 197 ? 7.810 -1.024 -21.717 1.00 83.25 197 ALA A O 1
ATOM 1584 N N . LEU A 1 198 ? 7.099 -2.697 -20.398 1.00 86.00 198 LEU A N 1
ATOM 1585 C CA . LEU A 1 198 ? 8.403 -3.347 -20.275 1.00 86.00 198 LEU A CA 1
ATOM 1586 C C . LEU A 1 198 ? 8.886 -3.914 -21.615 1.00 86.00 198 LEU A C 1
ATOM 1588 O O . LEU A 1 198 ? 10.021 -3.674 -22.011 1.00 86.00 198 LEU A O 1
ATOM 1592 N N . ARG A 1 199 ? 8.029 -4.617 -22.367 1.00 85.94 199 ARG A N 1
ATOM 1593 C CA . ARG A 1 199 ? 8.397 -5.116 -23.709 1.00 85.94 199 ARG A CA 1
ATOM 1594 C C . ARG A 1 199 ? 8.810 -3.97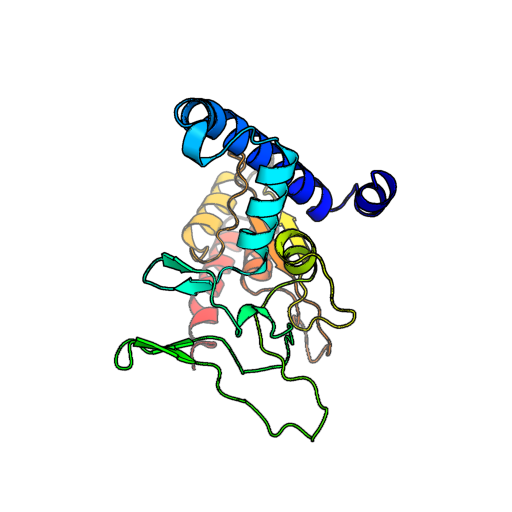6 -24.634 1.00 85.94 199 ARG A C 1
ATOM 1596 O O . ARG A 1 199 ? 9.744 -4.111 -25.419 1.00 85.94 199 ARG A O 1
ATOM 1603 N N . ALA A 1 200 ? 8.081 -2.873 -24.559 1.00 84.31 200 ALA A N 1
ATOM 1604 C CA . ALA A 1 200 ? 8.298 -1.709 -25.390 1.00 84.31 200 ALA A CA 1
ATOM 1605 C C . ALA A 1 200 ? 9.589 -0.972 -24.981 1.00 84.31 200 ALA A C 1
ATOM 1607 O O . ALA A 1 200 ? 10.380 -0.609 -25.849 1.00 84.31 200 ALA A O 1
ATOM 1608 N N . PHE A 1 201 ? 9.875 -0.867 -23.681 1.00 86.56 201 PHE A N 1
ATOM 1609 C CA . PHE A 1 201 ? 11.162 -0.389 -23.177 1.00 86.56 201 PHE A CA 1
ATOM 1610 C C . PHE A 1 201 ? 12.326 -1.266 -23.643 1.00 86.56 201 PHE A C 1
ATOM 1612 O O . PHE A 1 201 ? 13.283 -0.748 -24.206 1.00 86.56 201 PHE A O 1
ATOM 1619 N N . VAL A 1 202 ? 12.232 -2.592 -23.486 1.00 88.44 202 VAL A N 1
ATOM 1620 C CA . VAL A 1 202 ? 13.299 -3.531 -23.876 1.00 88.44 202 VAL A CA 1
ATOM 1621 C C . VAL A 1 202 ? 13.601 -3.447 -25.375 1.00 88.44 202 VAL A C 1
ATOM 1623 O O . VAL A 1 202 ? 14.757 -3.527 -25.774 1.00 88.44 202 VAL A O 1
ATOM 1626 N N . ARG A 1 203 ? 12.593 -3.204 -26.222 1.00 87.38 203 ARG A N 1
ATOM 1627 C CA . ARG A 1 203 ? 12.796 -2.940 -27.657 1.00 87.38 203 ARG A CA 1
ATOM 1628 C C . ARG A 1 203 ? 13.683 -1.716 -27.899 1.00 87.38 203 ARG A C 1
ATOM 1630 O O . ARG A 1 203 ? 14.622 -1.799 -28.684 1.00 87.38 203 ARG A O 1
ATOM 1637 N N . VAL A 1 204 ? 13.404 -0.603 -27.221 1.00 86.94 204 VAL A N 1
ATOM 1638 C CA . VAL A 1 204 ? 14.222 0.620 -27.317 1.00 86.94 204 VAL A CA 1
ATOM 1639 C C . VAL A 1 204 ? 15.615 0.377 -26.732 1.00 86.94 204 VAL A C 1
ATOM 1641 O O . VAL A 1 204 ? 16.618 0.726 -27.352 1.00 86.94 204 VAL A O 1
ATOM 1644 N N . PHE A 1 205 ? 15.680 -0.278 -25.574 1.00 87.88 205 PHE A N 1
ATOM 1645 C CA . PHE A 1 205 ? 16.911 -0.627 -24.874 1.00 87.88 205 PHE A CA 1
ATOM 1646 C C . PHE A 1 205 ? 17.851 -1.472 -25.749 1.00 87.88 205 PHE A C 1
ATOM 1648 O O . PHE A 1 205 ? 19.032 -1.152 -25.864 1.00 87.88 205 PHE A O 1
ATOM 1655 N N . CYS A 1 206 ? 17.332 -2.490 -26.440 1.00 89.19 206 CYS A N 1
ATOM 1656 C CA . CYS A 1 206 ? 18.110 -3.384 -27.302 1.00 89.19 206 CYS A CA 1
ATOM 1657 C C . CYS A 1 206 ? 18.370 -2.843 -28.719 1.00 89.19 206 CYS A C 1
ATOM 1659 O O . CYS A 1 206 ? 19.030 -3.522 -29.504 1.00 89.19 206 CYS A O 1
ATOM 1661 N N . ALA A 1 207 ? 17.867 -1.660 -29.084 1.00 88.19 207 ALA A N 1
ATOM 1662 C CA . ALA A 1 207 ? 18.089 -1.114 -30.419 1.00 88.19 207 ALA A CA 1
ATOM 1663 C C . ALA A 1 207 ? 19.586 -0.845 -30.664 1.00 88.19 207 ALA A C 1
ATOM 1665 O O . ALA A 1 207 ? 20.244 -0.162 -29.878 1.00 88.19 207 ALA A O 1
ATOM 1666 N N . THR A 1 208 ? 20.121 -1.372 -31.766 1.00 85.50 208 THR A N 1
ATOM 1667 C CA . THR A 1 208 ? 21.531 -1.206 -32.168 1.00 85.50 208 THR A CA 1
ATOM 1668 C C . THR A 1 208 ? 21.727 -0.111 -33.216 1.00 85.50 208 THR A C 1
ATOM 1670 O O . THR A 1 208 ? 22.856 0.290 -33.483 1.00 85.50 208 THR A O 1
ATOM 1673 N N . SER A 1 209 ? 20.638 0.405 -33.794 1.00 82.81 209 SER A N 1
ATOM 1674 C CA . SER A 1 209 ? 20.653 1.494 -34.771 1.00 82.81 209 SER A CA 1
ATOM 1675 C C . SER A 1 209 ? 19.527 2.497 -34.520 1.00 82.81 209 SER A C 1
ATOM 1677 O O . SER A 1 209 ? 18.527 2.206 -33.858 1.00 82.81 209 SER A O 1
ATOM 1679 N N . ILE A 1 210 ? 19.693 3.700 -35.074 1.00 70.56 210 ILE A N 1
ATOM 1680 C CA . ILE A 1 210 ? 18.726 4.802 -34.964 1.00 70.56 210 ILE A CA 1
ATOM 1681 C C . ILE A 1 210 ? 17.422 4.450 -35.690 1.00 70.56 210 ILE A C 1
ATOM 1683 O O . ILE A 1 210 ? 16.340 4.659 -35.149 1.00 70.56 210 ILE A O 1
ATOM 1687 N N . GLU A 1 211 ? 17.528 3.873 -36.887 1.00 69.88 211 GLU A N 1
ATOM 1688 C CA . GLU A 1 211 ? 16.386 3.428 -37.693 1.00 69.88 211 GLU A CA 1
ATOM 1689 C C . GLU A 1 211 ? 15.601 2.329 -36.977 1.00 69.88 211 GLU A C 1
ATOM 1691 O O . GLU A 1 211 ? 14.378 2.407 -36.892 1.00 69.88 211 GLU A O 1
ATOM 1696 N N . GLY A 1 212 ? 16.298 1.362 -36.367 1.00 65.88 212 GLY A N 1
ATOM 1697 C CA . GLY A 1 212 ? 15.673 0.332 -35.541 1.00 65.88 212 GLY A CA 1
ATOM 1698 C C . GLY A 1 212 ? 14.934 0.927 -34.343 1.00 65.88 212 GLY A C 1
ATOM 1699 O O . GLY A 1 212 ? 13.789 0.565 -34.089 1.00 65.88 212 GLY A O 1
ATOM 1700 N N . ALA A 1 213 ? 15.537 1.895 -33.646 1.00 61.81 213 ALA A N 1
ATOM 1701 C CA . ALA A 1 213 ? 14.907 2.563 -32.508 1.00 61.81 213 ALA A CA 1
ATOM 1702 C C . ALA A 1 213 ? 13.641 3.355 -32.906 1.00 61.81 213 ALA A C 1
ATOM 1704 O O . ALA A 1 213 ? 12.639 3.309 -32.189 1.00 61.81 213 ALA A O 1
ATOM 1705 N N . MET A 1 214 ? 13.651 4.039 -34.058 1.00 62.16 214 MET A N 1
ATOM 1706 C CA . MET A 1 214 ? 12.493 4.789 -34.571 1.00 62.16 214 MET A CA 1
ATOM 1707 C C . MET A 1 214 ? 11.395 3.883 -35.145 1.00 62.16 214 MET A C 1
ATOM 1709 O O . MET A 1 214 ? 10.215 4.160 -34.957 1.00 62.16 214 MET A O 1
ATOM 1713 N N . LEU A 1 215 ? 11.736 2.767 -35.795 1.00 61.03 215 LEU A N 1
ATOM 1714 C CA . LEU A 1 215 ? 10.730 1.808 -36.270 1.00 61.03 215 LEU A CA 1
ATOM 1715 C C . LEU A 1 215 ? 9.947 1.201 -35.092 1.00 61.03 215 LEU A C 1
ATOM 1717 O O . LEU A 1 215 ? 8.737 0.978 -35.162 1.00 61.03 215 LEU A O 1
ATOM 1721 N N . LEU A 1 216 ? 10.642 0.975 -33.973 1.00 61.78 216 LEU A N 1
ATOM 1722 C CA . LEU A 1 216 ? 10.056 0.430 -32.753 1.00 61.78 216 LEU A CA 1
ATOM 1723 C C . LEU A 1 216 ? 9.136 1.446 -32.061 1.00 61.78 216 LEU A C 1
ATOM 1725 O O . LEU A 1 216 ? 8.116 1.027 -31.508 1.00 61.78 216 LEU A O 1
ATOM 1729 N N . SER A 1 217 ? 9.400 2.755 -32.169 1.00 55.22 217 SER A N 1
ATOM 1730 C CA . SER A 1 217 ? 8.515 3.805 -31.639 1.00 55.22 217 SER A CA 1
ATOM 1731 C C . SER A 1 217 ? 7.173 3.911 -32.382 1.00 55.22 217 SER A C 1
ATOM 1733 O O . SER A 1 217 ? 6.165 4.265 -31.779 1.00 55.22 217 SER A O 1
ATOM 1735 N N . ILE A 1 218 ? 7.095 3.505 -33.653 1.00 51.66 218 ILE A N 1
ATOM 1736 C CA . ILE A 1 218 ? 5.830 3.466 -34.415 1.00 51.66 218 ILE A CA 1
ATOM 1737 C C . ILE A 1 218 ? 4.908 2.340 -33.907 1.00 51.66 218 ILE A C 1
ATOM 1739 O O . ILE A 1 218 ? 3.687 2.512 -33.824 1.00 51.66 218 ILE A O 1
ATOM 1743 N N . THR A 1 219 ? 5.476 1.206 -33.473 1.00 52.19 219 THR A N 1
ATOM 1744 C CA . THR A 1 219 ? 4.691 0.106 -32.873 1.00 52.19 219 THR A CA 1
ATOM 1745 C C . THR A 1 219 ? 4.147 0.417 -31.475 1.00 52.19 219 THR A C 1
ATOM 1747 O O . THR A 1 219 ? 3.189 -0.238 -31.049 1.00 52.19 219 THR A O 1
ATOM 1750 N N . PHE A 1 220 ? 4.693 1.430 -30.784 1.00 50.69 220 PHE A N 1
ATOM 1751 C CA . PHE A 1 220 ? 4.113 1.954 -29.541 1.00 50.69 220 PHE A CA 1
ATOM 1752 C C . PHE A 1 220 ? 2.745 2.599 -29.788 1.00 50.69 220 PHE A C 1
ATOM 1754 O O . PHE A 1 220 ? 1.869 2.451 -28.954 1.00 50.69 220 PHE A O 1
ATOM 1761 N N . SER A 1 221 ? 2.521 3.265 -30.922 1.00 47.44 221 SER A N 1
ATOM 1762 C CA . SER A 1 221 ? 1.279 4.016 -31.170 1.00 47.44 221 SER A CA 1
ATOM 1763 C C . SER A 1 221 ? 0.116 3.124 -31.624 1.00 47.44 221 SER A C 1
ATOM 1765 O O . SER A 1 221 ? -1.024 3.327 -31.218 1.00 47.44 221 SER A O 1
ATOM 1767 N N . HIS A 1 222 ? 0.396 2.108 -32.449 1.00 40.56 222 HIS A N 1
ATOM 1768 C CA . HIS A 1 222 ? -0.643 1.248 -33.042 1.00 40.56 222 HIS A CA 1
ATOM 1769 C C . HIS A 1 222 ? -1.115 0.113 -32.122 1.00 40.56 222 HIS A C 1
ATOM 1771 O O . HIS A 1 222 ? -2.254 -0.331 -32.230 1.00 40.56 222 HIS A O 1
ATOM 1777 N N . SER A 1 223 ? -0.283 -0.337 -31.178 1.00 41.12 223 SER A N 1
ATOM 1778 C CA . SER A 1 223 ? -0.648 -1.445 -30.279 1.00 41.12 223 SER A CA 1
ATOM 1779 C C . SER A 1 223 ? -1.571 -1.029 -29.123 1.00 41.12 223 SER A C 1
ATOM 1781 O O . SER A 1 223 ? -2.035 -1.896 -28.394 1.00 41.12 223 SER A O 1
ATOM 1783 N N . TYR A 1 224 ? -1.819 0.272 -28.928 1.00 40.03 224 TYR A N 1
ATOM 1784 C CA . TYR A 1 224 ? -2.717 0.782 -27.879 1.00 40.03 224 TYR A CA 1
ATOM 1785 C C . TYR A 1 224 ? -4.174 0.907 -28.342 1.00 40.03 224 TYR A C 1
ATOM 1787 O O . TYR A 1 224 ? -5.079 0.802 -27.520 1.00 40.03 224 TYR A O 1
ATOM 1795 N N . TYR A 1 225 ? -4.420 1.063 -29.647 1.00 34.28 225 TYR A N 1
ATOM 1796 C CA . TYR A 1 225 ? -5.784 1.117 -30.186 1.00 34.28 225 TYR A CA 1
ATOM 1797 C C . TYR A 1 225 ? -6.489 -0.248 -30.186 1.00 34.28 225 TYR A C 1
ATOM 1799 O O . TYR A 1 225 ? -7.712 -0.299 -30.196 1.00 34.28 225 TYR A O 1
ATOM 1807 N N . SER A 1 226 ? -5.740 -1.352 -30.116 1.00 30.36 226 SER A N 1
ATOM 1808 C CA . SER A 1 226 ? -6.312 -2.707 -30.098 1.00 30.36 226 SER A CA 1
ATOM 1809 C C . SER A 1 226 ? -6.662 -3.228 -28.695 1.00 30.36 226 SER A C 1
ATOM 1811 O O . SER A 1 226 ? -7.169 -4.338 -28.589 1.00 30.36 226 SER A O 1
ATOM 1813 N N . SER A 1 227 ? -6.369 -2.481 -27.626 1.00 30.72 227 SER A N 1
ATOM 1814 C CA . SER A 1 227 ? -6.651 -2.876 -26.232 1.00 30.72 227 SER A CA 1
ATOM 1815 C C . SER A 1 227 ? -7.666 -1.961 -25.530 1.00 30.72 227 SER A C 1
ATOM 1817 O O . SER A 1 227 ? -7.797 -2.008 -24.311 1.00 30.72 227 SER A O 1
ATOM 1819 N N . LEU A 1 228 ? -8.332 -1.094 -26.297 1.00 29.86 228 LEU A N 1
ATOM 1820 C CA . LEU A 1 228 ? -9.403 -0.187 -25.863 1.00 29.86 228 LEU A CA 1
ATOM 1821 C C . LEU A 1 228 ? -10.753 -0.520 -26.537 1.00 29.86 228 LEU A C 1
ATOM 1823 O O . LEU A 1 228 ? -11.676 0.289 -26.480 1.00 29.86 228 LEU A O 1
ATOM 1827 N N . LEU A 1 229 ? -10.858 -1.709 -27.141 1.00 28.30 229 LEU A N 1
ATOM 1828 C CA . LEU A 1 229 ? -12.093 -2.347 -27.603 1.00 28.30 229 LEU A CA 1
ATOM 1829 C C . LEU A 1 229 ? -12.227 -3.717 -26.938 1.00 28.30 229 LEU A C 1
ATOM 1831 O O . LEU A 1 229 ? -11.192 -4.420 -26.873 1.00 28.30 229 LEU A O 1
#

Sequence (229 aa):
DLDELDMVRHSPVYDEAIEQKERIRKQFSAAKPALERFPHLFGEVKLEDFMHASALVSSRAWQTSRGVSLVPFADFLNHDGASDSILVYDEEKDVSEVIADRNYAVGEQVMIRYGKYSNAMLALNFGFTLSRNIYDQAHIWIDISEQDPLYKKKLDIWQKHRTPKSEHVCSSGCTRTTFAIKEVKYSGNKGVGIPQALRAFVRVFCATSIEGAMLLSITFSHSYYSSLL

Secondary structure (DSSP, 8-state):
-HHHHHTTTTSHHHHHHHHHHHHHHHHHHHHHHHHHH-HHHH-S--HHHHHHHHHHHHHHEEEETTEEEE-TTGGGSEE-TT----EEEETTTTEEEE--SS---TTPPPEE---S--HHHHHHHHS---TT-TT-EEEEEE---TTSTTHHHHHHHHHHH--S------SSS---EEEEEE--S---STTTTS-HHHHHHHHHHT--SHHHHHHHHHHHHHTSGGG--

Solvent-accessible surface area (backbone atoms only — not comparable to full-atom values): 14257 Å² total; per-residue (Å²): 108,76,71,62,53,53,77,37,61,95,38,73,62,33,58,48,53,53,51,52,52,52,49,51,51,53,51,48,65,69,45,43,68,61,48,68,71,41,44,92,82,60,50,87,78,50,71,66,57,52,50,50,53,49,49,50,48,61,50,45,44,46,79,54,98,90,44,77,44,76,49,84,75,64,60,72,48,45,78,31,81,86,44,80,17,40,85,44,74,42,80,91,78,71,43,79,46,71,57,80,74,65,91,76,58,94,91,53,83,72,56,25,24,88,56,88,54,23,47,63,55,31,38,77,43,58,70,44,73,62,99,79,54,93,44,30,57,51,76,48,78,58,73,85,51,85,82,41,95,54,34,74,59,45,50,50,55,46,65,74,69,56,71,84,90,71,78,78,75,66,99,51,102,62,90,69,44,72,41,74,37,43,83,68,96,65,84,79,62,94,69,67,48,60,42,66,67,51,57,54,47,50,51,39,70,68,40,89,46,71,68,56,34,53,58,53,56,54,56,63,65,62,64,53,68,71,73,77,112